Protein AF-A0AAD9QE16-F1 (afdb_monomer)

Foldseek 3Di:
DDDDDDDDDPPDPPVPPPPPPPPCVVVLVVLVVVLVVLVVQLVVDDPPDPSNVVSVVVNVVSVVVVVVVVVVLVVVLVVQLVVLVVLPPDSVQSVQDDSDPPDDRDPSSVVVVVVSVVVVVVVVVVVLLVLLLVLLVDPVLLVLLVVLLVLVVCLVVDPDPVSNVVSVVVNVVSLVVQQVSCVVSVNFPPPSNLLSVLVVCVVSVSDDPVQSVVRDGRRHHRDHPVVVVVVVVPPDPDDDDDDDDDDDDDDDDDDDDDDDDDDDDDDDDDDDDDDDDDDDDDDDDDDDDDDDDDDDDDPVVVVVVPDD

Nearest PDB structures (foldseek):
  2gww-assembly1_A  TM=2.734E-01  e=7.231E-01  Homo sapiens

Secondary structure (DSSP, 8-state):
-----------SSTTS-------HHHHHHHHHHHHHHHHHHHHTS-TTSHHHHHHHHHHHHHHHHHHHHHHHHHHHHHHHHHHHHHTT--HHHHTT--SSSSSPPPHHHHHHHHHHHHHHHHHHHHHHHHHHHHHHH-HHHHHHHHHHHHHHHHHHH---HHHHHHHHHHHHHHHHHHHHHHHHTT-TT-HHHHHHHHHHHHHTTSS-TTGGGG--SSSSPPPPHHHHHHHGGGGSSS-------------------------------------------------------PPPP-GGGGGGSS--

Mean predicted aligned error: 18.32 Å

Sequence (308 aa):
MAEDCTGPPEDAEQTLAEDEERSEEDLNSDDDQRISNMRKALHQSTPGSLRHRQITSMLQTCLREREEQRARDELHYQRRRDRLVARGVPRAHADLLPKNASDPLPIVLKNDLDVLRQKTIEEEMERRKLKARQAFQGRWLRETEKELCECVEKSHQTRDPHFRANLEAYVDVLCNKLKLHHQSLGTYNTAEALEERRRVGVDLGILRQQDQHLVRCVHEPLPTRSELACEEVSTETAQSDDERMFLTPLPATEVVPASVPDDCAIPDELRRPHGTKKSRSKIRRSQTETPNKRSKNTILNYFHSQKS

pLDDT: mean 75.28, std 24.16, range [33.12, 97.62]

Structure (mmCIF, N/CA/C/O backbone):
data_AF-A0AAD9QE16-F1
#
_entry.id   AF-A0AAD9QE16-F1
#
loop_
_atom_site.group_PDB
_atom_site.id
_atom_site.type_symbol
_atom_site.label_atom_id
_atom_site.label_alt_id
_atom_site.label_comp_id
_atom_site.label_asym_id
_atom_site.label_entity_id
_atom_site.label_seq_id
_atom_site.pdbx_PDB_ins_code
_atom_site.Cartn_x
_atom_site.Cartn_y
_atom_site.Cartn_z
_atom_site.occupancy
_atom_site.B_iso_or_equiv
_atom_site.auth_seq_id
_atom_site.auth_comp_id
_atom_site.auth_asym_id
_atom_site.auth_atom_id
_atom_site.pdbx_PDB_model_num
ATOM 1 N N . MET A 1 1 ? 3.437 23.439 26.256 1.00 45.28 1 MET A N 1
ATOM 2 C CA . MET A 1 1 ? 4.329 24.118 25.294 1.00 45.28 1 MET A CA 1
ATOM 3 C C . MET A 1 1 ? 5.386 23.133 24.819 1.00 45.28 1 MET A C 1
ATOM 5 O O . MET A 1 1 ? 6.486 23.113 25.351 1.00 45.28 1 MET A O 1
ATOM 9 N N . ALA A 1 2 ? 5.007 22.273 23.881 1.00 40.88 2 ALA A N 1
ATOM 10 C CA . ALA A 1 2 ? 5.897 21.418 23.106 1.00 40.88 2 ALA A CA 1
ATOM 11 C C . ALA A 1 2 ? 5.101 21.075 21.844 1.00 40.88 2 ALA A C 1
ATOM 13 O O . ALA A 1 2 ? 4.099 20.368 21.933 1.00 40.88 2 ALA A O 1
ATOM 14 N N . GLU A 1 3 ? 5.460 21.688 20.723 1.00 47.66 3 GLU A N 1
ATOM 15 C CA . GLU A 1 3 ? 4.897 21.346 19.418 1.00 47.66 3 GLU A CA 1
ATOM 16 C C . GLU A 1 3 ? 5.720 20.179 18.874 1.00 47.66 3 GLU A C 1
ATOM 18 O O . GLU A 1 3 ? 6.946 20.277 18.821 1.00 47.66 3 GLU A O 1
ATOM 23 N N . ASP A 1 4 ? 5.067 19.074 18.514 1.00 35.81 4 ASP A N 1
ATOM 24 C CA . ASP A 1 4 ? 5.733 17.915 17.915 1.00 35.81 4 ASP A CA 1
ATOM 25 C C . ASP A 1 4 ? 5.023 17.548 16.607 1.00 35.81 4 ASP A C 1
ATOM 27 O O . ASP A 1 4 ? 3.988 16.873 16.574 1.00 35.81 4 ASP A O 1
ATOM 31 N N . CYS A 1 5 ? 5.534 18.114 15.514 1.00 46.06 5 CYS A N 1
ATOM 32 C CA . CYS A 1 5 ? 4.917 18.085 14.193 1.00 46.06 5 CYS A CA 1
ATOM 33 C C . CYS A 1 5 ? 5.110 16.725 13.508 1.00 46.06 5 CYS A C 1
ATOM 35 O O . CYS A 1 5 ? 5.938 16.580 12.609 1.00 46.06 5 CYS A O 1
ATOM 37 N N . THR A 1 6 ? 4.311 15.729 13.893 1.00 41.09 6 THR A N 1
ATOM 38 C CA . THR A 1 6 ? 4.259 14.445 13.178 1.00 41.09 6 THR A CA 1
ATOM 39 C C . THR A 1 6 ? 3.400 14.575 11.915 1.00 41.09 6 THR A C 1
ATOM 41 O O . THR A 1 6 ? 2.180 14.414 11.957 1.00 41.09 6 THR A O 1
ATOM 44 N N . GLY A 1 7 ? 4.041 14.885 10.784 1.00 39.97 7 GLY A N 1
ATOM 45 C CA . GLY A 1 7 ? 3.421 14.799 9.457 1.00 39.97 7 GLY A CA 1
ATOM 46 C C . GLY A 1 7 ? 3.071 13.353 9.055 1.00 39.97 7 GLY A C 1
ATOM 47 O O . GLY A 1 7 ? 3.504 12.404 9.716 1.00 39.97 7 GLY A O 1
ATOM 48 N N . PRO A 1 8 ? 2.278 13.155 7.985 1.00 42.94 8 PRO A N 1
ATOM 49 C CA . PRO A 1 8 ? 1.977 11.820 7.474 1.00 42.94 8 PRO A CA 1
ATOM 50 C C . PRO A 1 8 ? 3.248 11.125 6.937 1.00 42.94 8 PRO A C 1
ATOM 52 O O . PRO A 1 8 ? 4.144 11.801 6.435 1.00 42.94 8 PRO A O 1
ATOM 55 N N . PRO A 1 9 ? 3.340 9.784 7.010 1.00 41.16 9 PRO A N 1
ATOM 56 C CA . PRO A 1 9 ? 4.503 9.049 6.517 1.00 41.16 9 PRO A CA 1
ATOM 57 C C . PRO A 1 9 ? 4.504 8.963 4.982 1.00 41.16 9 PRO A C 1
ATOM 59 O O . PRO A 1 9 ? 3.761 8.171 4.400 1.00 41.16 9 PRO A O 1
ATOM 62 N N . GLU A 1 10 ? 5.374 9.730 4.322 1.00 43.16 10 GLU A N 1
ATOM 63 C CA . GLU A 1 10 ? 5.606 9.686 2.865 1.00 43.16 10 GLU A CA 1
ATOM 64 C C . GLU A 1 10 ? 6.474 8.480 2.423 1.00 43.16 10 GLU A C 1
ATOM 66 O O . GLU A 1 10 ? 7.354 8.597 1.579 1.00 43.16 10 GLU A O 1
ATOM 71 N N . ASP A 1 11 ? 6.200 7.289 2.966 1.00 39.84 11 ASP A N 1
ATOM 72 C CA . ASP A 1 11 ? 6.960 6.045 2.739 1.00 39.84 11 ASP A CA 1
ATOM 73 C C . ASP A 1 11 ? 6.098 4.962 2.048 1.00 39.84 11 ASP A C 1
ATOM 75 O O . ASP A 1 11 ? 5.928 3.846 2.547 1.00 39.84 11 ASP A O 1
ATOM 79 N N . ALA A 1 12 ? 5.502 5.295 0.893 1.00 41.41 12 ALA A N 1
ATOM 80 C CA . ALA A 1 12 ? 4.688 4.343 0.114 1.00 41.41 12 ALA A CA 1
ATOM 81 C C . ALA A 1 12 ? 4.759 4.470 -1.425 1.00 41.41 12 ALA A C 1
ATOM 83 O O . ALA A 1 12 ? 4.523 3.474 -2.108 1.00 41.41 12 ALA A O 1
ATOM 84 N N . GLU A 1 13 ? 5.107 5.633 -1.997 1.00 40.84 13 GLU A N 1
ATOM 85 C CA . GLU A 1 13 ? 5.141 5.835 -3.464 1.00 40.84 13 GLU A CA 1
ATOM 86 C C . GLU A 1 13 ? 6.553 5.940 -4.086 1.00 40.84 13 GLU A C 1
ATOM 88 O O . GLU A 1 13 ? 6.692 6.311 -5.248 1.00 40.84 13 GLU A O 1
ATOM 93 N N . GLN A 1 14 ? 7.606 5.481 -3.397 1.00 37.31 14 GLN A N 1
ATOM 94 C CA . GLN A 1 14 ? 8.937 5.268 -4.001 1.00 37.31 14 GLN A CA 1
ATOM 95 C C . GLN A 1 14 ? 9.143 3.818 -4.485 1.00 37.31 14 GLN A C 1
ATOM 97 O O . GLN A 1 14 ? 10.076 3.116 -4.102 1.00 37.31 14 GLN A O 1
ATOM 102 N N . THR A 1 15 ? 8.240 3.359 -5.360 1.00 35.00 15 THR A N 1
ATOM 103 C CA . THR A 1 15 ? 8.487 2.204 -6.259 1.00 35.00 15 THR A CA 1
ATOM 104 C C . THR A 1 15 ? 8.259 2.527 -7.740 1.00 35.00 15 THR A C 1
ATOM 106 O O . THR A 1 15 ? 8.266 1.638 -8.597 1.00 35.00 15 THR A O 1
ATOM 109 N N . LEU A 1 16 ? 8.209 3.820 -8.078 1.00 39.75 16 LEU A N 1
ATOM 110 C CA . LEU A 1 16 ? 9.051 4.261 -9.181 1.00 39.75 16 LEU A CA 1
ATOM 111 C C . LEU A 1 16 ? 10.497 4.111 -8.707 1.00 39.75 16 LEU A C 1
ATOM 113 O O . LEU A 1 16 ? 10.999 4.924 -7.938 1.00 39.75 16 LEU A O 1
ATOM 117 N N . ALA A 1 17 ? 11.147 3.035 -9.149 1.00 36.88 17 ALA A N 1
ATOM 118 C CA . ALA A 1 17 ? 12.579 3.114 -9.336 1.00 36.88 17 ALA A CA 1
ATOM 119 C C . ALA A 1 17 ? 12.787 4.141 -10.450 1.00 36.88 17 ALA A C 1
ATOM 121 O O . ALA A 1 17 ? 12.530 3.856 -11.623 1.00 36.88 17 ALA A O 1
ATOM 122 N N . GLU A 1 18 ? 13.203 5.338 -10.056 1.00 42.47 18 GLU A N 1
ATOM 123 C CA . GLU A 1 18 ? 14.056 6.163 -10.893 1.00 42.47 18 GLU A CA 1
ATOM 124 C C . GLU A 1 18 ? 15.346 5.350 -11.094 1.00 42.47 18 GLU A C 1
ATOM 126 O O . GLU A 1 18 ? 16.311 5.473 -10.343 1.00 42.47 18 GLU A O 1
ATOM 131 N N . ASP A 1 19 ? 15.319 4.430 -12.073 1.00 37.22 19 ASP A N 1
ATOM 132 C CA . ASP A 1 19 ? 16.543 3.999 -12.749 1.00 37.22 19 ASP A CA 1
ATOM 133 C C . ASP A 1 19 ? 17.279 5.298 -13.116 1.00 37.22 19 ASP A C 1
ATOM 135 O O . ASP A 1 19 ? 16.646 6.229 -13.622 1.00 37.22 19 ASP A O 1
ATOM 139 N N . GLU A 1 20 ? 18.581 5.392 -12.831 1.00 42.09 20 GLU A N 1
ATOM 140 C CA . GLU A 1 20 ? 19.377 6.592 -13.109 1.00 42.09 20 GLU A CA 1
ATOM 141 C C . GLU A 1 20 ? 19.534 6.785 -14.634 1.00 42.09 20 GLU A C 1
ATOM 143 O O . GLU A 1 20 ? 20.609 6.560 -15.192 1.00 42.09 20 GLU A O 1
ATOM 148 N N . GLU A 1 21 ? 18.466 7.218 -15.322 1.00 51.31 21 GLU A N 1
ATOM 149 C CA . GLU A 1 21 ? 18.454 7.670 -16.720 1.00 51.31 21 GLU A CA 1
ATOM 150 C C . GLU A 1 21 ? 19.179 9.025 -16.817 1.00 51.31 21 GLU A C 1
ATOM 152 O O . GLU A 1 21 ? 18.639 10.075 -17.169 1.00 51.31 21 GLU A O 1
ATOM 157 N N . ARG A 1 22 ? 20.478 8.975 -16.506 1.00 41.22 22 ARG A N 1
ATOM 158 C CA . ARG A 1 22 ? 21.501 9.890 -16.997 1.00 41.22 22 ARG A CA 1
ATOM 159 C C . ARG A 1 22 ? 21.240 10.101 -18.485 1.00 41.22 22 ARG A C 1
ATOM 161 O O . ARG A 1 22 ? 21.230 9.126 -19.225 1.00 41.22 22 ARG A O 1
ATOM 168 N N . SER A 1 23 ? 21.050 11.349 -18.913 1.00 44.66 23 SER A N 1
ATOM 169 C CA . SER A 1 23 ? 20.657 11.658 -20.294 1.00 44.66 23 SER A CA 1
ATOM 170 C C . SER A 1 23 ? 21.655 11.102 -21.320 1.00 44.66 23 SER A C 1
ATOM 172 O O . SER A 1 23 ? 22.686 11.711 -21.610 1.00 44.66 23 SER A O 1
ATOM 174 N N . GLU A 1 24 ? 21.348 9.927 -21.876 1.00 51.12 24 GLU A N 1
ATOM 175 C CA . GLU A 1 24 ? 22.112 9.322 -22.972 1.00 51.12 24 GLU A CA 1
ATOM 176 C C . GLU A 1 24 ? 21.767 9.993 -24.315 1.00 51.12 24 GLU A C 1
ATOM 178 O O . GLU A 1 24 ? 22.526 9.892 -25.276 1.00 51.12 24 GLU A O 1
ATOM 183 N N . GLU A 1 25 ? 20.663 10.748 -24.376 1.00 50.19 25 GLU A N 1
ATOM 184 C CA . GLU A 1 25 ? 20.258 11.561 -25.531 1.00 50.19 25 GLU A CA 1
ATOM 185 C C . GLU A 1 25 ? 21.338 12.611 -25.887 1.00 50.19 25 GLU A C 1
ATOM 187 O O . GLU A 1 25 ? 21.667 12.783 -27.063 1.00 50.19 25 GLU A O 1
ATOM 192 N N . ASP A 1 26 ? 21.973 13.225 -24.880 1.00 51.16 26 ASP A N 1
ATOM 193 C CA . ASP A 1 26 ? 23.045 14.223 -25.053 1.00 51.16 26 ASP A CA 1
ATOM 194 C C . ASP A 1 26 ? 24.385 13.585 -25.500 1.00 51.16 26 ASP A C 1
ATOM 196 O O . ASP A 1 26 ? 25.174 14.190 -26.226 1.00 51.16 26 ASP A O 1
ATOM 200 N N . LEU A 1 27 ? 24.622 12.315 -25.137 1.00 51.31 27 LEU A N 1
ATOM 201 C CA . LEU A 1 27 ? 25.813 11.546 -25.535 1.00 51.31 27 LEU A CA 1
ATOM 202 C C . LEU A 1 27 ? 25.699 10.996 -26.967 1.00 51.31 27 LEU A C 1
ATOM 204 O O . LEU A 1 27 ? 26.655 11.060 -27.742 1.00 51.31 27 LEU A O 1
ATOM 208 N N . ASN A 1 28 ? 24.516 10.499 -27.342 1.00 59.25 28 ASN A N 1
ATOM 209 C CA . ASN A 1 28 ? 24.249 9.948 -28.673 1.00 59.25 28 ASN A CA 1
ATOM 210 C C . ASN A 1 28 ? 24.446 10.989 -29.795 1.00 59.25 28 ASN A C 1
ATOM 212 O O . ASN A 1 28 ? 24.878 10.644 -30.896 1.00 59.25 28 ASN A O 1
ATOM 216 N N . SER A 1 29 ? 24.176 12.268 -29.514 1.00 61.97 29 SER A N 1
ATOM 217 C CA . SER A 1 29 ? 24.384 13.380 -30.453 1.00 61.97 29 SER A CA 1
ATOM 218 C C . SER A 1 29 ? 25.867 13.593 -30.811 1.00 61.97 29 SER A C 1
ATOM 220 O O . SER A 1 29 ? 26.209 13.781 -31.986 1.00 61.97 29 SER A O 1
ATOM 222 N N . ASP A 1 30 ? 26.769 13.507 -29.823 1.00 76.06 30 ASP A N 1
ATOM 223 C CA . ASP A 1 30 ? 28.210 13.674 -30.051 1.00 76.06 30 ASP A CA 1
ATOM 224 C C . ASP A 1 30 ? 28.806 12.485 -30.814 1.00 76.06 30 ASP A C 1
ATOM 226 O O . ASP A 1 30 ? 29.562 12.684 -31.766 1.00 76.06 30 ASP A O 1
ATOM 230 N N . ASP A 1 31 ? 28.408 11.248 -30.496 1.00 80.44 31 ASP A N 1
ATOM 231 C CA . ASP A 1 31 ? 28.908 10.066 -31.209 1.00 80.44 31 ASP A CA 1
ATOM 232 C C . ASP A 1 31 ? 28.473 10.035 -32.691 1.00 80.44 31 ASP A C 1
ATOM 234 O O . ASP A 1 31 ? 29.251 9.661 -33.580 1.00 80.44 31 ASP A O 1
ATOM 238 N N . ASP A 1 32 ? 27.273 10.530 -33.005 1.00 85.44 32 ASP A N 1
ATOM 239 C CA . ASP A 1 32 ? 26.818 10.755 -34.381 1.00 85.44 32 ASP A CA 1
ATOM 240 C C . ASP A 1 32 ? 27.698 11.761 -35.134 1.00 85.44 32 ASP A C 1
ATOM 242 O O . ASP A 1 32 ? 28.128 11.511 -36.272 1.00 85.44 32 ASP A O 1
ATOM 246 N N . GLN A 1 33 ? 28.018 12.884 -34.491 1.00 88.12 33 GLN A N 1
ATOM 247 C CA . GLN A 1 33 ? 28.882 13.916 -35.053 1.00 88.12 33 GLN A CA 1
ATOM 248 C C . GLN A 1 33 ? 30.343 13.439 -35.166 1.00 88.12 33 GLN A C 1
ATOM 250 O O . GLN A 1 33 ? 31.013 13.712 -36.169 1.00 88.12 33 GLN A O 1
ATOM 255 N N . ARG A 1 34 ? 30.834 12.648 -34.208 1.00 89.62 34 ARG A N 1
ATOM 256 C CA . ARG A 1 34 ? 32.145 11.979 -34.213 1.00 89.62 34 ARG A CA 1
ATOM 257 C C . ARG A 1 34 ? 32.255 10.997 -35.380 1.00 89.62 34 ARG A C 1
ATOM 259 O O . ARG A 1 34 ? 33.224 11.062 -36.142 1.00 89.62 34 ARG A O 1
ATOM 266 N N . ILE A 1 35 ? 31.239 10.161 -35.612 1.00 92.56 35 ILE A N 1
ATOM 267 C CA . ILE A 1 35 ? 31.147 9.261 -36.776 1.00 92.56 35 ILE A CA 1
ATOM 268 C C . ILE A 1 35 ? 31.096 10.058 -38.091 1.00 92.56 35 ILE A C 1
ATOM 270 O O . ILE A 1 35 ? 31.804 9.719 -39.046 1.00 92.56 35 ILE A O 1
ATOM 274 N N . SER A 1 36 ? 30.324 11.147 -38.145 1.00 93.06 36 SER A N 1
ATOM 275 C CA . SER A 1 36 ? 30.276 12.074 -39.288 1.00 93.06 36 SER A CA 1
ATOM 276 C C . SER A 1 36 ? 31.656 12.674 -39.596 1.00 93.06 36 SER A C 1
ATOM 278 O O . SER A 1 36 ? 32.102 12.686 -40.747 1.00 93.06 36 SER A O 1
ATOM 280 N N . ASN A 1 37 ? 32.390 13.102 -38.569 1.00 92.94 37 ASN A N 1
ATOM 281 C CA . ASN A 1 37 ? 33.718 13.695 -38.703 1.00 92.94 37 ASN A CA 1
ATOM 282 C C . ASN A 1 37 ? 34.794 12.667 -39.089 1.00 92.94 37 ASN A C 1
ATOM 284 O O . ASN A 1 37 ? 35.614 12.958 -39.962 1.00 92.94 37 ASN A O 1
ATOM 288 N N . MET A 1 38 ? 34.749 11.441 -38.558 1.00 91.06 38 MET A N 1
ATOM 289 C CA . MET A 1 38 ? 35.621 10.347 -39.011 1.00 91.06 38 MET A CA 1
ATOM 290 C C . MET A 1 38 ? 35.371 9.985 -40.481 1.00 91.06 38 MET A C 1
ATOM 292 O O . MET A 1 38 ? 36.327 9.819 -41.239 1.00 91.06 38 MET A O 1
ATOM 296 N N . ARG A 1 39 ? 34.106 9.949 -40.930 1.00 94.31 39 ARG A N 1
ATOM 297 C CA . ARG A 1 39 ? 33.763 9.752 -42.352 1.00 94.31 39 ARG A CA 1
ATOM 298 C C . ARG A 1 39 ? 34.359 10.854 -43.238 1.00 94.31 39 ARG A C 1
ATOM 300 O O . ARG A 1 39 ? 34.962 10.529 -44.260 1.00 94.31 39 ARG A O 1
ATOM 307 N N . LYS A 1 40 ? 34.263 12.133 -42.848 1.00 94.19 40 LYS A N 1
ATOM 308 C CA . LYS A 1 40 ? 34.894 13.260 -43.575 1.00 94.19 40 LYS A CA 1
ATOM 309 C C . LYS A 1 40 ? 36.423 13.113 -43.623 1.00 94.19 40 LYS A C 1
ATOM 311 O O . LYS A 1 40 ? 37.019 13.192 -44.696 1.00 94.19 40 LYS A O 1
ATOM 316 N N . ALA A 1 41 ? 37.051 12.819 -42.483 1.00 91.31 41 ALA A N 1
ATOM 317 C CA . ALA A 1 41 ? 38.501 12.655 -42.367 1.00 91.31 41 ALA A CA 1
ATOM 318 C C . ALA A 1 41 ? 39.053 11.457 -43.167 1.00 91.31 41 ALA A C 1
ATOM 320 O O . ALA A 1 41 ? 40.215 11.500 -43.587 1.00 91.31 41 ALA A O 1
ATOM 321 N N . LEU A 1 42 ? 38.230 10.422 -43.396 1.00 92.69 42 LEU A N 1
ATOM 322 C CA . LEU A 1 42 ? 38.533 9.283 -44.267 1.00 92.69 42 LEU A CA 1
ATOM 323 C C . LEU A 1 42 ? 38.532 9.684 -45.750 1.00 92.69 42 LEU A C 1
ATOM 325 O O . LEU A 1 42 ? 39.492 9.373 -46.451 1.00 92.69 42 LEU A O 1
ATOM 329 N N . HIS A 1 43 ? 37.515 10.418 -46.217 1.00 91.25 43 HIS A N 1
ATOM 330 C CA . HIS A 1 43 ? 37.445 10.910 -47.606 1.00 91.25 43 HIS A CA 1
ATOM 331 C C . HIS A 1 43 ? 38.596 11.872 -47.945 1.00 91.25 43 HIS A C 1
ATOM 333 O O . HIS A 1 43 ? 39.073 11.900 -49.074 1.00 91.25 43 HIS A O 1
ATOM 339 N N . GLN A 1 44 ? 39.090 12.616 -46.953 1.00 91.38 44 GLN A N 1
ATOM 340 C CA . GLN A 1 44 ? 40.264 13.491 -47.061 1.00 91.38 44 GLN A CA 1
ATOM 341 C C . GLN A 1 44 ? 41.613 12.743 -46.961 1.00 91.38 44 GLN A C 1
ATOM 343 O O . GLN A 1 44 ? 42.662 13.382 -46.896 1.00 91.38 44 GLN A O 1
ATOM 348 N N . SER A 1 45 ? 41.623 11.406 -46.887 1.00 91.25 45 SER A N 1
ATOM 349 C CA . SER A 1 45 ? 42.844 10.607 -46.712 1.00 91.25 45 SER A CA 1
ATOM 350 C C . SER A 1 45 ? 43.162 9.753 -47.935 1.00 91.25 45 SER A C 1
ATOM 352 O O . SER A 1 45 ? 42.293 9.053 -48.452 1.00 91.25 45 SER A O 1
ATOM 354 N N . THR A 1 46 ? 44.428 9.753 -48.359 1.00 91.94 46 THR A N 1
ATOM 355 C CA . THR A 1 46 ? 44.902 8.917 -49.468 1.00 91.94 46 THR A CA 1
ATOM 356 C C . THR A 1 46 ? 44.611 7.437 -49.180 1.00 91.94 46 THR A C 1
ATOM 358 O O . THR A 1 46 ? 45.084 6.933 -48.150 1.00 91.94 46 THR A O 1
ATOM 361 N N . PRO A 1 47 ? 43.872 6.724 -50.053 1.00 90.62 47 PRO A N 1
ATOM 362 C CA . PRO A 1 47 ? 43.562 5.311 -49.866 1.00 90.62 47 PRO A CA 1
ATOM 363 C C . PRO A 1 47 ? 44.808 4.456 -49.620 1.00 90.62 47 PRO A C 1
ATOM 365 O O . PRO A 1 47 ? 45.890 4.726 -50.138 1.00 90.62 47 PRO A O 1
ATOM 368 N N . GLY A 1 48 ? 44.670 3.431 -48.778 1.00 86.31 48 GLY A N 1
ATOM 369 C CA . GLY A 1 48 ? 45.760 2.512 -48.428 1.00 86.31 48 GLY A CA 1
ATOM 370 C C . GLY A 1 48 ? 46.829 3.058 -47.467 1.00 86.31 48 GLY A C 1
ATOM 371 O O . GLY A 1 48 ? 47.551 2.243 -46.883 1.00 86.31 48 GLY A O 1
ATOM 372 N N . SER A 1 49 ? 46.905 4.380 -47.246 1.00 93.62 49 SER A N 1
ATOM 373 C CA . SER A 1 49 ? 47.837 5.015 -46.295 1.00 93.62 49 SER A CA 1
ATOM 374 C C . SER A 1 49 ? 47.599 4.588 -44.838 1.00 93.62 49 SER A C 1
ATOM 376 O O . SER A 1 49 ? 46.502 4.162 -44.472 1.00 93.62 49 SER A O 1
ATOM 378 N N . LEU A 1 50 ? 48.611 4.739 -43.972 1.00 92.62 50 LEU A N 1
ATOM 379 C CA . LEU A 1 50 ? 48.492 4.395 -42.548 1.00 92.62 50 LEU A CA 1
ATOM 380 C C . LEU A 1 50 ? 47.348 5.167 -41.863 1.00 92.62 50 LEU A C 1
ATOM 382 O O . LEU A 1 50 ? 46.514 4.550 -41.204 1.00 92.62 50 LEU A O 1
ATOM 386 N N . ARG A 1 51 ? 47.245 6.483 -42.110 1.00 91.50 51 ARG A N 1
ATOM 387 C CA . ARG A 1 51 ? 46.154 7.337 -41.603 1.00 91.50 51 ARG A CA 1
ATOM 388 C C . ARG A 1 51 ? 44.781 6.844 -42.069 1.00 91.50 51 ARG A C 1
ATOM 390 O O . ARG A 1 51 ? 43.855 6.783 -41.268 1.00 91.50 51 ARG A O 1
ATOM 397 N N . HIS A 1 52 ? 44.650 6.453 -43.338 1.00 94.62 52 HIS A N 1
ATOM 398 C CA . HIS A 1 52 ? 43.404 5.903 -43.880 1.00 94.62 52 HIS A CA 1
ATOM 399 C C . HIS A 1 52 ? 43.008 4.593 -43.178 1.00 94.62 52 HIS A C 1
ATOM 401 O O . HIS A 1 52 ? 41.860 4.438 -42.762 1.00 94.62 52 HIS A O 1
ATOM 407 N N . ARG A 1 53 ? 43.961 3.671 -42.966 1.00 93.56 53 ARG A N 1
ATOM 408 C CA . ARG A 1 53 ? 43.722 2.407 -42.239 1.00 93.56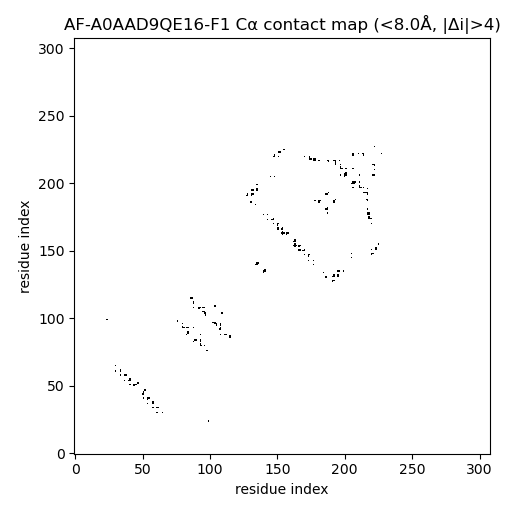 53 ARG A CA 1
ATOM 409 C C . ARG A 1 53 ? 43.332 2.644 -40.776 1.00 93.56 53 ARG A C 1
ATOM 411 O O . ARG A 1 53 ? 42.393 2.018 -40.296 1.00 93.56 53 ARG A O 1
ATOM 418 N N . GLN A 1 54 ? 44.002 3.572 -40.090 1.00 93.69 54 GLN A N 1
ATOM 419 C CA . GLN A 1 54 ? 43.691 3.945 -38.704 1.00 93.69 54 GLN A CA 1
ATOM 420 C C . GLN A 1 54 ? 42.274 4.522 -38.575 1.00 93.69 54 GLN A C 1
ATOM 422 O O . GLN A 1 54 ? 41.492 4.029 -37.765 1.00 93.69 54 GLN A O 1
ATOM 427 N N . ILE A 1 55 ? 41.905 5.493 -39.421 1.00 94.31 55 ILE A N 1
ATOM 428 C CA . ILE A 1 55 ? 40.552 6.076 -39.424 1.00 94.31 55 ILE A CA 1
ATOM 429 C C . ILE A 1 55 ? 39.501 5.016 -39.783 1.00 94.31 55 ILE A C 1
ATOM 431 O O . ILE A 1 55 ? 38.442 4.989 -39.164 1.00 94.31 55 ILE A O 1
ATOM 435 N N . THR A 1 56 ? 39.797 4.105 -40.719 1.00 94.44 56 THR A N 1
ATOM 436 C CA . THR A 1 56 ? 38.906 2.976 -41.049 1.00 94.44 56 THR A CA 1
ATOM 437 C C . THR A 1 56 ? 38.656 2.094 -39.827 1.00 94.44 56 THR A C 1
ATOM 439 O O . THR A 1 56 ? 37.504 1.799 -39.522 1.00 94.44 56 THR A O 1
ATOM 442 N N . SER A 1 57 ? 39.709 1.715 -39.096 1.00 94.31 57 SER A N 1
ATOM 443 C CA . SER A 1 57 ? 39.588 0.869 -37.904 1.00 94.31 57 SER A CA 1
ATOM 444 C C . SER A 1 57 ? 38.811 1.558 -36.780 1.00 94.31 57 SER A C 1
ATOM 446 O O . SER A 1 57 ? 37.955 0.926 -36.171 1.00 94.31 57 SER A O 1
ATOM 448 N N . MET A 1 58 ? 39.066 2.846 -36.520 1.00 93.75 58 MET A N 1
ATOM 449 C CA . MET A 1 58 ? 38.321 3.613 -35.512 1.00 93.75 58 MET A CA 1
ATOM 450 C C . MET A 1 58 ? 36.842 3.749 -35.891 1.00 93.75 58 MET A C 1
ATOM 452 O O . MET A 1 58 ? 35.967 3.499 -35.068 1.00 93.75 58 MET A O 1
ATOM 456 N N . LEU A 1 59 ? 36.555 4.069 -37.157 1.00 93.75 59 LEU A N 1
ATOM 457 C CA . LEU A 1 59 ? 35.191 4.176 -37.669 1.00 93.75 59 LEU A CA 1
ATOM 458 C C . LEU A 1 59 ? 34.444 2.832 -37.598 1.00 93.75 59 LEU A C 1
ATOM 460 O O . LEU A 1 59 ? 33.266 2.819 -37.260 1.00 93.75 59 LEU A O 1
ATOM 464 N N . GLN A 1 60 ? 35.111 1.705 -37.872 1.00 94.31 60 GLN A N 1
ATOM 465 C CA . GLN A 1 60 ? 34.529 0.365 -37.717 1.00 94.31 60 GLN A CA 1
ATOM 466 C C . GLN A 1 60 ? 34.208 0.018 -36.257 1.00 94.31 60 GLN A C 1
ATOM 468 O O . GLN A 1 60 ? 33.187 -0.620 -36.004 1.00 94.31 60 GLN A O 1
ATOM 473 N N . THR A 1 61 ? 35.043 0.438 -35.304 1.00 93.56 61 THR A N 1
ATOM 474 C CA . THR A 1 61 ? 34.755 0.277 -33.873 1.00 93.56 61 THR A CA 1
ATOM 475 C C . THR A 1 61 ? 33.539 1.113 -33.471 1.00 93.56 61 THR A C 1
ATOM 477 O O . THR A 1 61 ? 32.554 0.543 -33.012 1.00 93.56 61 THR A O 1
ATOM 480 N N . CYS A 1 62 ? 33.518 2.416 -33.763 1.00 91.75 62 CYS A N 1
ATOM 481 C CA . CYS A 1 62 ? 32.417 3.286 -33.329 1.00 91.75 62 CYS A CA 1
ATOM 482 C C . CYS A 1 62 ? 31.082 3.013 -34.038 1.00 91.75 62 CYS A C 1
ATOM 484 O O . CYS A 1 62 ? 30.020 3.207 -33.453 1.00 91.75 62 CYS A O 1
ATOM 486 N N . LEU A 1 63 ? 31.097 2.500 -35.275 1.00 92.38 63 LEU A N 1
ATOM 487 C CA . LEU A 1 63 ? 29.872 2.016 -35.923 1.00 92.38 63 LEU A CA 1
ATOM 488 C C . LEU A 1 63 ? 29.289 0.779 -35.221 1.00 92.38 63 LEU A C 1
ATOM 490 O O . LEU A 1 63 ? 28.067 0.668 -35.144 1.00 92.38 63 LEU A O 1
ATOM 494 N N . ARG A 1 64 ? 30.143 -0.105 -34.685 1.00 93.88 64 ARG A N 1
ATOM 495 C CA . ARG A 1 64 ? 29.731 -1.271 -33.889 1.00 93.88 64 ARG A CA 1
ATOM 496 C C . ARG A 1 64 ? 29.223 -0.853 -32.514 1.00 93.88 64 ARG A C 1
ATOM 498 O O . ARG A 1 64 ? 28.138 -1.267 -32.138 1.00 93.88 64 ARG A O 1
ATOM 505 N N . GLU A 1 65 ? 29.954 0.011 -31.809 1.00 91.38 65 GLU A N 1
ATOM 506 C CA . GLU A 1 65 ? 29.553 0.562 -30.503 1.00 91.38 65 GLU A CA 1
ATOM 507 C C . GLU A 1 65 ? 28.151 1.197 -30.593 1.00 91.38 65 GLU A C 1
ATOM 509 O O . GLU A 1 65 ? 27.260 0.858 -29.815 1.00 91.38 65 GLU A O 1
ATOM 514 N N . ARG A 1 66 ? 27.905 2.003 -31.636 1.00 91.31 66 ARG A N 1
ATOM 515 C CA . ARG A 1 66 ? 26.592 2.597 -31.932 1.00 91.31 66 ARG A CA 1
ATOM 516 C C . ARG A 1 66 ? 25.521 1.584 -32.371 1.00 91.31 66 ARG A C 1
ATOM 518 O O . ARG A 1 66 ? 24.328 1.857 -32.253 1.00 91.31 66 ARG A O 1
ATOM 525 N N . GLU A 1 67 ? 25.884 0.450 -32.962 1.00 92.00 67 GLU A N 1
ATOM 526 C CA . GLU A 1 67 ? 24.934 -0.626 -33.295 1.00 92.00 67 GLU A CA 1
ATOM 527 C C . GLU A 1 67 ? 24.539 -1.436 -32.061 1.00 92.00 67 GLU A C 1
ATOM 529 O O . GLU A 1 67 ? 23.350 -1.660 -31.838 1.00 92.00 67 GLU A O 1
ATOM 534 N N . GLU A 1 68 ? 25.506 -1.770 -31.208 1.00 92.69 68 GLU A N 1
ATOM 535 C CA . GLU A 1 68 ? 25.251 -2.380 -29.908 1.00 92.69 68 GLU A CA 1
ATOM 536 C C . GL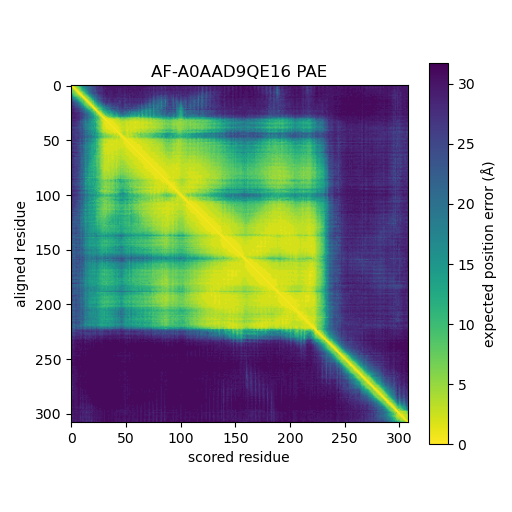U A 1 68 ? 24.401 -1.476 -29.011 1.00 92.69 68 GLU A C 1
ATOM 538 O O . GLU A 1 68 ? 23.479 -1.977 -28.371 1.00 92.69 68 GLU A O 1
ATOM 543 N N . GLN A 1 69 ? 24.658 -0.161 -28.983 1.00 89.12 69 GLN A N 1
ATOM 544 C CA . GLN A 1 69 ? 23.852 0.766 -28.189 1.00 89.12 69 GLN A CA 1
ATOM 545 C C . GLN A 1 69 ? 22.400 0.796 -28.672 1.00 89.12 69 GLN A C 1
ATOM 547 O O . GLN A 1 69 ? 21.511 0.470 -27.896 1.00 89.12 69 GLN A O 1
ATOM 552 N N . ARG A 1 70 ? 22.151 0.993 -29.974 1.00 89.50 70 ARG A N 1
ATOM 553 C CA . ARG A 1 70 ? 20.784 0.937 -30.535 1.00 89.50 70 ARG A CA 1
ATOM 554 C C . ARG A 1 70 ? 20.067 -0.390 -30.259 1.00 89.50 70 ARG A C 1
ATOM 556 O O . ARG A 1 70 ? 18.845 -0.404 -30.132 1.00 89.50 70 ARG A O 1
ATOM 563 N N . ALA A 1 71 ? 20.800 -1.501 -30.149 1.00 92.75 71 ALA A N 1
ATOM 564 C CA . ALA A 1 71 ? 20.239 -2.788 -29.740 1.00 92.75 71 ALA A CA 1
ATOM 565 C C . ALA A 1 71 ? 19.905 -2.854 -28.232 1.00 92.75 71 ALA A C 1
ATOM 567 O O . ALA A 1 71 ? 18.923 -3.503 -27.862 1.00 92.75 71 ALA A O 1
ATOM 568 N N . ARG A 1 72 ? 20.668 -2.173 -27.362 1.00 91.56 72 ARG A N 1
ATOM 569 C CA . ARG A 1 72 ? 20.330 -1.972 -25.938 1.00 91.56 72 ARG A CA 1
ATOM 570 C C . ARG A 1 72 ? 19.109 -1.064 -25.792 1.00 91.56 72 ARG A C 1
ATOM 572 O O . ARG A 1 72 ? 18.168 -1.461 -25.110 1.00 91.56 72 ARG A O 1
ATOM 579 N N . ASP A 1 73 ? 19.090 0.075 -26.482 1.00 89.88 73 ASP A N 1
ATOM 580 C CA . ASP A 1 73 ? 18.004 1.063 -26.454 1.00 89.88 73 ASP A CA 1
ATOM 581 C C . ASP A 1 73 ? 16.671 0.422 -26.874 1.00 89.88 73 ASP A C 1
ATOM 583 O O . ASP A 1 73 ? 15.670 0.501 -26.162 1.00 89.88 73 ASP A O 1
ATOM 587 N N . GLU A 1 74 ? 16.665 -0.303 -28.000 1.00 91.38 74 GLU A N 1
ATOM 588 C CA . GLU A 1 74 ? 15.487 -1.020 -28.495 1.00 91.38 74 GLU A CA 1
ATOM 589 C C . GLU A 1 74 ? 15.052 -2.137 -27.530 1.00 91.38 74 GLU A C 1
ATOM 591 O O . GLU A 1 74 ? 13.858 -2.307 -27.288 1.00 91.38 74 GLU A O 1
ATOM 596 N N . LEU A 1 75 ? 15.985 -2.860 -26.900 1.00 94.06 75 LEU A N 1
ATOM 597 C CA . LEU A 1 75 ? 15.654 -3.857 -25.875 1.00 94.06 75 LEU A CA 1
ATOM 598 C C . LEU A 1 75 ? 15.068 -3.213 -24.604 1.00 94.06 75 LEU A C 1
ATOM 600 O O . LEU A 1 75 ? 14.147 -3.769 -24.001 1.00 94.06 75 LEU A O 1
ATOM 604 N N . HIS A 1 76 ? 15.561 -2.043 -24.193 1.00 90.94 76 HIS A N 1
ATOM 605 C CA . HIS A 1 76 ? 15.020 -1.271 -23.069 1.00 90.94 76 HIS A CA 1
ATOM 606 C C . HIS A 1 76 ? 13.626 -0.719 -23.386 1.00 90.94 76 HIS A C 1
ATOM 608 O O . HIS A 1 76 ? 12.717 -0.846 -22.563 1.00 90.94 76 HIS A O 1
ATOM 614 N N . TYR A 1 77 ? 13.415 -0.215 -24.602 1.00 92.19 77 TYR A N 1
ATOM 615 C CA . TYR A 1 77 ? 12.108 0.194 -25.110 1.00 92.19 77 TYR A CA 1
ATOM 616 C C . TYR A 1 77 ? 11.098 -0.966 -25.116 1.00 92.19 77 TYR A C 1
ATOM 618 O O . TYR A 1 77 ? 9.996 -0.843 -24.574 1.00 92.19 77 TYR A O 1
ATOM 626 N N . GLN A 1 78 ? 11.490 -2.129 -25.646 1.00 93.88 78 GLN A N 1
ATOM 627 C CA . GLN A 1 78 ? 10.648 -3.327 -25.658 1.00 93.88 78 GLN A CA 1
ATOM 628 C C . GLN A 1 78 ? 10.296 -3.782 -24.236 1.00 93.88 78 GLN A C 1
ATOM 630 O O . GLN A 1 78 ? 9.119 -3.987 -23.944 1.00 93.88 78 GLN A O 1
ATOM 635 N N . ARG A 1 79 ? 11.269 -3.817 -23.312 1.00 94.44 79 ARG A N 1
ATOM 636 C CA . ARG A 1 79 ? 11.027 -4.089 -21.882 1.00 94.44 79 ARG A CA 1
ATOM 637 C C . ARG A 1 79 ? 10.075 -3.073 -21.243 1.00 94.44 79 ARG A C 1
ATOM 639 O O . ARG A 1 79 ? 9.178 -3.481 -20.509 1.00 94.44 79 ARG A O 1
ATOM 646 N N . ARG A 1 80 ? 10.231 -1.766 -21.506 1.00 93.25 80 ARG A N 1
ATOM 647 C CA . ARG A 1 80 ? 9.309 -0.716 -21.022 1.00 93.25 80 ARG A CA 1
ATOM 648 C C . ARG A 1 80 ? 7.878 -0.998 -21.493 1.00 93.25 80 ARG A C 1
ATOM 650 O O . ARG A 1 80 ? 6.978 -1.054 -20.657 1.00 93.25 80 ARG A O 1
ATOM 657 N N . ARG A 1 81 ? 7.681 -1.262 -22.788 1.00 94.31 81 ARG A N 1
ATOM 658 C CA . ARG A 1 81 ? 6.376 -1.614 -23.374 1.00 94.31 81 ARG A CA 1
ATOM 659 C C . ARG A 1 81 ? 5.785 -2.899 -22.786 1.00 94.31 81 ARG A C 1
ATOM 661 O O . ARG A 1 81 ? 4.612 -2.925 -22.423 1.00 94.31 81 ARG A O 1
ATOM 668 N N . ASP A 1 82 ? 6.573 -3.961 -22.667 1.00 94.81 82 ASP A N 1
ATOM 669 C CA . ASP A 1 82 ? 6.080 -5.254 -22.186 1.00 94.81 82 ASP A CA 1
ATOM 670 C C . ASP A 1 82 ? 5.711 -5.198 -20.687 1.00 94.81 82 ASP A C 1
ATOM 672 O O . ASP A 1 82 ? 4.730 -5.820 -20.276 1.00 94.81 82 ASP A O 1
ATOM 676 N N . ARG A 1 83 ? 6.394 -4.360 -19.884 1.00 94.12 83 ARG A N 1
ATOM 677 C CA . ARG A 1 83 ? 5.994 -4.041 -18.496 1.00 94.12 83 ARG A CA 1
ATOM 678 C C . ARG A 1 83 ? 4.630 -3.339 -18.410 1.00 94.12 83 ARG A C 1
ATOM 680 O O . ARG A 1 83 ? 3.890 -3.605 -17.466 1.00 94.12 83 ARG A O 1
ATOM 687 N N . LEU A 1 84 ? 4.271 -2.481 -19.372 1.00 93.75 84 LEU A N 1
ATOM 688 C CA . LEU A 1 84 ? 2.942 -1.845 -19.424 1.00 93.75 84 LEU A CA 1
ATOM 689 C C . LEU A 1 84 ? 1.844 -2.880 -19.698 1.00 93.75 84 LEU A C 1
ATOM 691 O O . LEU A 1 84 ? 0.836 -2.917 -18.996 1.00 93.75 84 LEU A O 1
ATOM 695 N N . VAL A 1 85 ? 2.072 -3.775 -20.663 1.00 95.69 85 VAL A N 1
ATOM 696 C CA . VAL A 1 85 ? 1.122 -4.850 -20.999 1.00 95.69 85 VAL A CA 1
ATOM 697 C C . VAL A 1 85 ? 0.958 -5.833 -19.840 1.00 95.69 85 VAL A C 1
ATOM 699 O O . VAL A 1 85 ? -0.163 -6.212 -19.515 1.00 95.69 85 VAL A O 1
ATOM 702 N N . ALA A 1 86 ? 2.045 -6.179 -19.143 1.00 94.69 86 ALA A N 1
ATOM 703 C CA . ALA A 1 86 ? 1.993 -7.005 -17.935 1.00 94.69 86 ALA A CA 1
ATOM 704 C C . ALA A 1 86 ? 1.235 -6.340 -16.764 1.00 94.69 86 ALA A C 1
ATOM 706 O O . ALA A 1 86 ? 0.703 -7.045 -15.909 1.00 94.69 86 ALA A O 1
ATOM 707 N N . ARG A 1 87 ? 1.149 -5.001 -16.732 1.00 91.56 87 ARG A N 1
ATOM 708 C CA . ARG A 1 87 ? 0.303 -4.233 -15.796 1.00 91.56 87 ARG A CA 1
ATOM 709 C C . ARG A 1 87 ? -1.160 -4.100 -16.251 1.00 91.56 87 ARG A C 1
ATOM 711 O O . ARG A 1 87 ? -1.967 -3.577 -15.493 1.00 91.56 87 ARG A O 1
ATOM 718 N N . GLY A 1 88 ? -1.512 -4.580 -17.447 1.00 91.94 88 GLY A N 1
ATOM 719 C CA . GLY A 1 88 ? -2.879 -4.568 -17.983 1.00 91.94 88 GLY A CA 1
ATOM 720 C C . GLY A 1 88 ? -3.169 -3.494 -19.038 1.00 91.94 88 GLY A C 1
ATOM 721 O O . GLY A 1 88 ? -4.308 -3.406 -19.490 1.00 91.94 88 GLY A O 1
ATOM 722 N N . VAL A 1 89 ? -2.178 -2.701 -19.466 1.00 94.94 89 VAL A N 1
ATOM 723 C CA . VAL A 1 89 ? -2.358 -1.728 -20.561 1.00 94.94 89 VAL A CA 1
ATOM 724 C C . VAL A 1 89 ? -2.594 -2.474 -21.890 1.00 94.94 89 VAL A C 1
ATOM 726 O O . VAL A 1 89 ? -1.817 -3.380 -22.216 1.00 94.94 89 VAL A O 1
ATOM 729 N N . PRO A 1 90 ? -3.610 -2.112 -22.700 1.00 94.19 90 PRO A N 1
ATOM 730 C CA . PRO A 1 90 ? -3.834 -2.707 -24.017 1.00 94.19 90 PRO A CA 1
ATOM 731 C C . PRO A 1 90 ? -2.596 -2.605 -24.915 1.00 94.19 90 PRO A C 1
ATOM 733 O O . PRO A 1 90 ? -1.971 -1.547 -25.002 1.00 94.19 90 PRO A O 1
ATOM 736 N N . ARG A 1 91 ? -2.256 -3.680 -25.645 1.00 93.50 91 ARG A N 1
ATOM 737 C CA . ARG A 1 91 ? -1.038 -3.714 -26.480 1.00 93.50 91 ARG A CA 1
ATOM 738 C C . ARG A 1 91 ? -0.957 -2.533 -27.449 1.00 93.50 91 ARG A C 1
ATOM 740 O O . ARG A 1 91 ? 0.066 -1.864 -27.483 1.00 93.50 91 ARG A O 1
ATOM 747 N N . ALA A 1 92 ? -2.062 -2.221 -28.126 1.00 92.69 92 ALA A N 1
ATOM 748 C CA . ALA A 1 92 ? -2.154 -1.103 -29.062 1.00 92.69 92 ALA A CA 1
ATOM 749 C C . ALA A 1 92 ? -1.882 0.276 -28.426 1.00 92.69 92 ALA A C 1
ATOM 751 O O . ALA A 1 92 ? -1.449 1.177 -29.132 1.00 92.69 92 ALA A O 1
ATOM 752 N N . HIS A 1 93 ? -2.113 0.452 -27.119 1.00 92.19 93 HIS A N 1
ATOM 753 C CA . HIS A 1 93 ? -1.798 1.692 -26.399 1.00 92.19 93 HIS A CA 1
ATOM 754 C C . HIS A 1 93 ? -0.362 1.675 -25.855 1.00 92.19 93 HIS A C 1
ATOM 756 O O . HIS A 1 93 ? 0.322 2.693 -25.882 1.00 92.19 93 HIS A O 1
ATOM 762 N N . ALA A 1 94 ? 0.138 0.507 -25.439 1.00 91.94 94 ALA A N 1
ATOM 763 C CA . ALA A 1 94 ? 1.541 0.323 -25.072 1.00 91.94 94 ALA A CA 1
ATOM 764 C C . ALA A 1 94 ? 2.494 0.486 -26.279 1.00 91.94 94 ALA A C 1
ATOM 766 O O . ALA A 1 94 ? 3.624 0.934 -26.108 1.00 91.94 94 ALA A O 1
ATOM 767 N N . ASP A 1 95 ? 2.040 0.181 -27.500 1.00 90.81 95 ASP A N 1
ATOM 768 C CA . ASP A 1 95 ? 2.752 0.461 -28.757 1.00 90.81 95 ASP A CA 1
ATOM 769 C C . ASP A 1 95 ? 2.810 1.969 -29.107 1.00 90.81 95 ASP A C 1
ATOM 771 O O . ASP A 1 95 ? 3.606 2.357 -29.959 1.00 90.81 95 ASP A O 1
ATOM 775 N N . LEU A 1 96 ? 2.035 2.834 -28.431 1.00 91.19 96 LEU A N 1
ATOM 776 C CA . LEU A 1 96 ? 2.148 4.301 -28.540 1.00 91.19 96 LEU A CA 1
ATOM 777 C C . LEU A 1 96 ? 3.223 4.896 -27.614 1.00 91.19 96 LEU A C 1
ATOM 779 O O . LEU A 1 96 ? 3.440 6.106 -27.636 1.00 91.19 96 LEU A O 1
ATOM 783 N N . LEU A 1 97 ? 3.876 4.084 -26.774 1.00 91.88 97 LEU A N 1
ATOM 784 C CA . LEU A 1 97 ? 4.935 4.546 -25.878 1.00 91.88 97 LEU A CA 1
ATOM 785 C C . LEU A 1 97 ? 6.054 5.239 -26.689 1.00 91.88 97 LEU A C 1
ATOM 787 O O . LEU A 1 97 ? 6.587 4.608 -27.609 1.00 91.88 97 LEU A O 1
ATOM 791 N N . PRO A 1 98 ? 6.459 6.482 -26.355 1.00 90.50 98 PRO A N 1
ATOM 792 C CA . PRO A 1 98 ? 7.594 7.134 -27.003 1.00 90.50 98 PRO A CA 1
ATOM 793 C C . PRO A 1 98 ? 8.908 6.390 -26.749 1.00 90.50 98 PRO A C 1
ATOM 795 O O . PRO A 1 98 ? 9.091 5.776 -25.694 1.00 90.50 98 PRO A O 1
ATOM 798 N N . LYS A 1 99 ? 9.833 6.431 -27.716 1.00 86.12 99 LYS A N 1
ATOM 799 C CA . LYS A 1 99 ? 11.151 5.790 -27.567 1.00 86.12 99 LYS A CA 1
ATOM 800 C C . LYS A 1 99 ? 12.061 6.596 -26.643 1.00 86.12 99 LYS A C 1
ATOM 802 O O . LYS A 1 99 ? 12.571 6.046 -25.667 1.00 86.12 99 LYS A O 1
ATOM 807 N N . ASN A 1 100 ? 12.181 7.889 -26.930 1.00 83.31 100 ASN A N 1
ATOM 808 C CA . ASN A 1 100 ? 12.909 8.863 -26.122 1.00 83.31 100 ASN A CA 1
ATOM 809 C C . ASN A 1 100 ? 12.239 9.018 -24.743 1.00 83.31 100 ASN A C 1
ATOM 811 O O . ASN A 1 100 ? 11.046 8.727 -24.598 1.00 83.31 100 ASN A O 1
ATOM 815 N N . ALA A 1 101 ? 12.990 9.462 -23.736 1.00 75.75 101 ALA A N 1
ATOM 816 C CA . ALA A 1 101 ? 12.435 9.771 -22.414 1.00 75.75 101 ALA A CA 1
ATOM 817 C C . ALA A 1 101 ? 11.849 11.194 -22.374 1.00 75.75 101 ALA A C 1
ATOM 819 O O . ALA A 1 101 ? 10.851 11.440 -21.699 1.00 75.75 101 ALA A O 1
ATOM 820 N N . SER A 1 102 ? 12.428 12.103 -23.166 1.00 79.12 102 SER A N 1
ATOM 821 C CA . SER A 1 102 ? 12.031 13.515 -23.274 1.00 79.12 102 SER A CA 1
ATOM 822 C C . SER A 1 102 ? 10.692 13.763 -23.994 1.00 79.12 102 SER A C 1
ATOM 824 O O . SER A 1 102 ? 10.156 14.871 -23.929 1.00 79.12 102 SER A O 1
ATOM 826 N N . ASP A 1 103 ? 10.139 12.765 -24.693 1.00 86.69 103 ASP A N 1
ATOM 827 C CA . ASP A 1 103 ? 8.882 12.895 -25.444 1.00 86.69 103 ASP A CA 1
ATOM 828 C C . ASP A 1 103 ? 7.645 12.762 -24.526 1.00 86.69 103 ASP A C 1
ATOM 830 O O . ASP A 1 103 ? 7.551 11.812 -23.743 1.00 86.69 103 ASP A O 1
ATOM 834 N N . PRO A 1 104 ? 6.634 13.648 -24.640 1.00 87.88 104 PRO A N 1
ATOM 835 C CA . PRO A 1 104 ? 5.459 13.609 -23.775 1.00 87.88 104 PRO A CA 1
ATOM 836 C C . PRO A 1 104 ? 4.601 12.354 -24.007 1.00 87.88 104 PRO A C 1
ATOM 838 O O . PRO A 1 104 ? 4.270 11.996 -25.139 1.00 87.88 104 PRO A O 1
ATOM 841 N N . LEU A 1 105 ? 4.173 11.715 -22.912 1.00 89.94 105 LEU A N 1
ATOM 842 C CA . LEU A 1 105 ? 3.309 10.532 -22.956 1.00 89.94 105 LEU A CA 1
ATOM 843 C C . LEU A 1 105 ? 1.960 10.832 -23.649 1.00 89.94 105 LEU A C 1
ATOM 845 O O . LEU A 1 105 ? 1.283 11.795 -23.273 1.00 89.94 105 LEU A O 1
ATOM 849 N N . PRO A 1 106 ? 1.506 9.988 -24.600 1.00 91.69 106 PRO A N 1
ATOM 850 C CA . PRO A 1 106 ? 0.197 10.138 -25.228 1.00 91.69 106 PRO A CA 1
ATOM 851 C C . PRO A 1 106 ? -0.951 10.100 -24.215 1.00 91.69 106 PRO A C 1
ATOM 853 O O . PRO A 1 106 ? -0.982 9.246 -23.329 1.00 91.69 106 PRO A O 1
ATOM 856 N N . ILE A 1 107 ? -1.948 10.969 -24.408 1.00 91.50 107 ILE A N 1
ATOM 857 C CA . ILE A 1 107 ? -3.104 11.127 -23.503 1.00 91.50 107 ILE A CA 1
ATOM 858 C C . ILE A 1 107 ? -3.821 9.790 -23.249 1.00 91.50 107 ILE A C 1
ATOM 860 O O . ILE A 1 107 ? -4.183 9.497 -22.116 1.00 91.50 107 ILE A O 1
ATOM 864 N N . VAL A 1 108 ? -3.973 8.950 -24.279 1.00 91.69 108 VAL A N 1
ATOM 865 C CA . VAL A 1 108 ? -4.602 7.620 -24.160 1.00 91.69 108 VAL A CA 1
ATOM 866 C C . VAL A 1 108 ? -3.836 6.724 -23.179 1.00 91.69 108 VAL A C 1
ATOM 868 O O . VAL A 1 108 ? -4.431 6.159 -22.267 1.00 91.69 108 VAL A O 1
ATOM 871 N N . LEU A 1 109 ? -2.507 6.654 -23.317 1.00 91.31 109 LEU A N 1
ATOM 872 C CA . LEU A 1 109 ? -1.650 5.848 -22.447 1.00 91.31 109 LEU A CA 1
ATOM 873 C C . LEU A 1 109 ? -1.594 6.412 -21.018 1.00 91.31 109 LEU A C 1
ATOM 875 O O . LEU A 1 109 ? -1.539 5.643 -20.060 1.00 91.31 109 LEU A O 1
ATOM 879 N N . LYS A 1 110 ? -1.650 7.741 -20.862 1.00 91.56 110 LYS A N 1
ATOM 880 C CA . LYS A 1 110 ? -1.774 8.371 -19.543 1.00 91.56 110 LYS A CA 1
ATOM 881 C C . LYS A 1 110 ? -3.086 7.971 -18.857 1.00 91.56 110 LYS A C 1
ATOM 883 O O . LYS A 1 110 ? -3.047 7.524 -17.717 1.00 91.56 110 LYS A O 1
ATOM 888 N N . ASN A 1 111 ? -4.217 8.070 -19.557 1.00 93.94 111 ASN A N 1
ATOM 889 C CA . ASN A 1 111 ? -5.527 7.724 -19.004 1.00 93.94 111 ASN A CA 1
ATOM 890 C C . ASN A 1 111 ? -5.588 6.253 -18.548 1.00 93.94 111 ASN A C 1
ATOM 892 O O . ASN A 1 111 ? -6.096 5.976 -17.464 1.00 93.94 111 ASN A O 1
ATOM 896 N N . ASP A 1 112 ? -5.030 5.319 -19.329 1.00 92.81 112 ASP A N 1
ATOM 897 C CA . ASP A 1 112 ? -4.932 3.904 -18.935 1.00 92.81 112 ASP A CA 1
ATOM 898 C C . ASP A 1 112 ? -4.113 3.720 -17.644 1.00 92.81 112 ASP A C 1
ATOM 900 O O . ASP A 1 112 ? -4.492 2.945 -16.764 1.00 92.81 112 ASP A O 1
ATOM 904 N N . LEU A 1 113 ? -2.991 4.437 -17.511 1.00 92.44 113 LEU A N 1
ATOM 905 C CA . LEU A 1 113 ? -2.139 4.390 -16.320 1.00 92.44 113 LEU A CA 1
ATOM 906 C C . LEU A 1 113 ? -2.822 4.999 -15.089 1.00 92.44 113 LEU A C 1
ATOM 908 O O . LEU A 1 113 ? -2.733 4.417 -14.007 1.00 92.44 113 LEU A O 1
ATOM 912 N N . ASP A 1 114 ? -3.539 6.112 -15.251 1.00 94.00 114 ASP A N 1
ATOM 913 C CA . ASP A 1 114 ? -4.317 6.741 -14.181 1.00 94.00 114 ASP A CA 1
ATOM 914 C C . ASP A 1 114 ? -5.455 5.808 -13.705 1.00 94.00 114 ASP A C 1
ATOM 916 O O . ASP A 1 114 ? -5.645 5.631 -12.499 1.00 94.00 114 ASP A O 1
ATOM 920 N N . VAL A 1 115 ? -6.140 5.109 -14.624 1.00 94.81 115 VAL A N 1
ATOM 921 C CA . VAL A 1 115 ? -7.151 4.080 -14.297 1.00 94.81 115 VAL A CA 1
ATOM 922 C C . VAL A 1 115 ? -6.534 2.879 -13.570 1.00 94.81 115 VAL A C 1
ATOM 924 O O . VAL A 1 115 ? -7.097 2.403 -12.582 1.00 94.81 115 VAL A O 1
ATOM 927 N N . LEU A 1 116 ? -5.367 2.389 -14.004 1.00 94.12 116 LEU A N 1
ATOM 928 C CA . LEU A 1 116 ? -4.672 1.284 -13.330 1.00 94.12 116 LEU A CA 1
ATOM 929 C C . LEU A 1 116 ? -4.167 1.679 -11.932 1.00 94.12 116 LEU A C 1
ATOM 931 O O . LEU A 1 116 ? -4.254 0.868 -11.004 1.00 94.12 116 LEU A O 1
ATOM 935 N N . ARG A 1 117 ? -3.696 2.921 -11.745 1.00 94.25 117 ARG A N 1
ATOM 936 C CA . ARG A 1 117 ? -3.335 3.461 -10.424 1.00 94.25 117 ARG A CA 1
ATOM 937 C C . ARG A 1 117 ? -4.563 3.533 -9.519 1.00 94.25 117 ARG A C 1
ATOM 939 O O . ARG A 1 117 ? -4.520 2.990 -8.418 1.00 94.25 117 ARG A O 1
ATOM 946 N N . GLN A 1 118 ? -5.664 4.111 -10.000 1.00 95.50 118 GLN A N 1
ATOM 947 C CA . GLN A 1 118 ? -6.920 4.207 -9.251 1.00 95.50 118 GLN A CA 1
ATOM 948 C C . GLN A 1 118 ? -7.440 2.823 -8.829 1.00 95.50 118 GLN A C 1
ATOM 950 O O . GLN A 1 118 ? -7.729 2.611 -7.654 1.00 95.50 118 GLN A O 1
ATOM 955 N N . LYS A 1 119 ? -7.453 1.845 -9.743 1.00 95.25 119 LYS A N 1
ATOM 956 C CA . LYS A 1 119 ? -7.834 0.455 -9.442 1.00 95.25 119 LYS A CA 1
ATOM 957 C C . LYS A 1 119 ? -6.929 -0.191 -8.386 1.00 95.25 119 LYS A C 1
ATOM 959 O O . LYS A 1 119 ? -7.417 -0.909 -7.520 1.00 95.25 119 LYS A O 1
ATOM 964 N N . THR A 1 120 ? -5.623 0.084 -8.423 1.00 93.94 120 THR A N 1
ATOM 965 C CA . THR A 1 120 ? -4.666 -0.417 -7.416 1.00 93.94 120 THR A CA 1
ATOM 966 C C . THR A 1 120 ? -4.935 0.193 -6.035 1.00 93.94 120 THR A C 1
ATOM 968 O O . THR A 1 120 ? -4.900 -0.515 -5.028 1.00 93.94 120 THR A O 1
ATOM 971 N N . ILE A 1 121 ? -5.259 1.491 -5.982 1.00 94.94 121 ILE A N 1
ATOM 972 C CA . ILE A 1 121 ? -5.661 2.186 -4.751 1.00 94.94 121 ILE A CA 1
ATOM 973 C C . ILE A 1 121 ? -6.970 1.593 -4.210 1.00 94.94 121 ILE A C 1
ATOM 975 O O . ILE A 1 121 ? -7.054 1.293 -3.023 1.00 94.94 121 ILE A O 1
ATOM 979 N N . GLU A 1 122 ? -7.974 1.365 -5.059 1.00 95.75 122 GLU A N 1
ATOM 980 C CA . GLU A 1 122 ? -9.261 0.767 -4.672 1.00 95.75 122 GLU A CA 1
ATOM 981 C C . GLU A 1 122 ? -9.112 -0.669 -4.144 1.00 95.75 122 GLU A C 1
ATOM 983 O O . GLU A 1 122 ? -9.666 -0.998 -3.091 1.00 95.75 122 GLU A O 1
ATOM 988 N N . GLU A 1 123 ? -8.310 -1.507 -4.806 1.00 95.88 123 GLU A N 1
ATOM 989 C CA . GLU A 1 123 ? -7.984 -2.858 -4.333 1.00 95.88 123 GLU A CA 1
ATOM 990 C C . GLU A 1 123 ? -7.266 -2.834 -2.977 1.00 95.88 123 GLU A C 1
ATOM 992 O O . GLU A 1 123 ? -7.554 -3.665 -2.109 1.00 95.88 123 GLU A O 1
ATOM 997 N N . GLU A 1 124 ? -6.378 -1.862 -2.736 1.00 94.62 124 GLU A N 1
ATOM 998 C CA . GLU A 1 124 ? -5.782 -1.694 -1.413 1.00 94.62 124 GLU A CA 1
ATOM 999 C C . GLU A 1 124 ? -6.788 -1.182 -0.368 1.00 94.62 124 GLU A C 1
ATOM 1001 O O . GLU A 1 124 ? -6.794 -1.688 0.757 1.00 94.62 124 GLU A O 1
ATOM 1006 N N . MET A 1 125 ? -7.641 -0.213 -0.706 1.00 94.50 125 MET A N 1
ATOM 1007 C CA . MET A 1 125 ? -8.683 0.291 0.195 1.00 94.50 125 MET A CA 1
ATOM 1008 C C . MET A 1 125 ? -9.609 -0.851 0.641 1.00 94.50 125 MET A C 1
ATOM 1010 O O . MET A 1 125 ? -9.874 -0.998 1.835 1.00 94.50 125 MET A O 1
ATOM 1014 N N . GLU A 1 126 ? -10.058 -1.711 -0.278 1.00 95.88 126 GLU A N 1
ATOM 1015 C CA . GLU A 1 126 ? -10.861 -2.891 0.071 1.00 95.88 126 GLU A CA 1
ATOM 1016 C C . GLU A 1 126 ? -10.058 -3.935 0.860 1.00 95.88 126 GLU A C 1
ATOM 1018 O O . GLU A 1 126 ? -10.576 -4.505 1.824 1.00 95.88 126 GLU A O 1
ATOM 1023 N N . ARG A 1 127 ? -8.766 -4.130 0.558 1.00 95.56 127 ARG A N 1
ATOM 1024 C CA . ARG A 1 127 ? -7.861 -4.958 1.376 1.00 95.56 127 ARG A CA 1
ATOM 1025 C C . ARG A 1 127 ? -7.758 -4.437 2.816 1.00 95.56 127 ARG A C 1
ATOM 1027 O O . ARG A 1 127 ? -7.803 -5.239 3.751 1.00 95.56 127 ARG A O 1
ATOM 1034 N N . ARG A 1 128 ? -7.655 -3.117 3.019 1.00 95.12 128 ARG A N 1
ATOM 1035 C CA . ARG A 1 128 ? -7.623 -2.482 4.351 1.00 95.12 128 ARG A CA 1
ATOM 1036 C C . ARG A 1 128 ? -8.964 -2.619 5.079 1.00 95.12 128 ARG A C 1
ATOM 1038 O O . ARG A 1 128 ? -8.966 -3.045 6.235 1.00 95.12 128 ARG A O 1
ATOM 1045 N N . LYS A 1 129 ? -10.096 -2.388 4.403 1.00 96.00 129 LYS A N 1
ATOM 1046 C CA . LYS A 1 129 ? -11.449 -2.622 4.954 1.00 96.00 129 LYS A CA 1
ATOM 1047 C C . LYS A 1 129 ? -11.664 -4.083 5.359 1.00 96.00 129 LYS A C 1
ATOM 1049 O O . LYS A 1 129 ? -12.142 -4.349 6.458 1.00 96.00 129 LYS A O 1
ATOM 1054 N N . LEU A 1 130 ? -11.275 -5.044 4.518 1.00 96.19 130 LEU A N 1
ATOM 1055 C CA . LEU A 1 130 ? -11.388 -6.474 4.822 1.00 96.19 130 LEU A CA 1
ATOM 1056 C C . LEU A 1 130 ? -10.530 -6.867 6.034 1.00 96.19 130 LEU A C 1
ATOM 1058 O O . LEU A 1 130 ? -11.000 -7.591 6.911 1.00 96.19 130 LEU A O 1
ATOM 1062 N N . LYS A 1 131 ? -9.302 -6.347 6.121 1.00 95.31 131 LYS A N 1
ATOM 1063 C CA . LYS A 1 131 ? -8.399 -6.559 7.259 1.00 95.31 131 LYS A CA 1
ATOM 1064 C C . LYS A 1 131 ? -8.973 -5.994 8.566 1.00 95.31 131 LYS A C 1
ATOM 1066 O O . LYS A 1 131 ? -8.931 -6.670 9.593 1.00 95.31 131 LYS A O 1
ATOM 1071 N N . ALA A 1 132 ? -9.559 -4.794 8.526 1.00 95.88 132 ALA A N 1
ATOM 1072 C CA . ALA A 1 132 ? -10.269 -4.206 9.662 1.00 95.88 132 ALA A CA 1
ATOM 1073 C C . ALA A 1 132 ? -11.477 -5.067 10.081 1.00 95.88 132 ALA A C 1
ATOM 1075 O O . ALA A 1 132 ? -11.588 -5.445 11.248 1.00 95.88 132 ALA A O 1
ATOM 1076 N N . ARG A 1 133 ? -12.322 -5.482 9.126 1.00 96.06 133 ARG A N 1
ATOM 1077 C CA . ARG A 1 133 ? -13.460 -6.393 9.368 1.00 96.06 133 ARG A CA 1
ATOM 1078 C C . ARG A 1 133 ? -13.035 -7.688 10.049 1.00 96.06 133 ARG A C 1
ATOM 1080 O O . ARG A 1 133 ? -13.683 -8.105 11.001 1.00 96.06 133 ARG A O 1
ATOM 1087 N N . GLN A 1 134 ? -11.945 -8.306 9.596 1.00 95.38 134 GLN A N 1
ATOM 1088 C CA . GLN A 1 134 ? -11.412 -9.535 10.190 1.00 95.38 134 GLN A CA 1
ATOM 1089 C C . GLN A 1 134 ? -10.914 -9.319 11.628 1.00 95.38 134 GLN A C 1
ATOM 1091 O O . GLN A 1 134 ? -11.206 -10.142 12.495 1.00 95.38 134 GLN A O 1
ATOM 1096 N N . ALA A 1 135 ? -10.252 -8.193 11.923 1.00 93.62 135 ALA A N 1
ATOM 1097 C CA . ALA A 1 135 ? -9.870 -7.841 13.294 1.00 93.62 135 ALA A CA 1
ATOM 1098 C C . ALA A 1 135 ? -11.102 -7.729 14.217 1.00 93.62 135 ALA A C 1
ATOM 1100 O O . ALA A 1 135 ? -11.147 -8.357 15.275 1.00 93.62 135 ALA A O 1
ATOM 1101 N N . PHE A 1 136 ? -12.143 -7.014 13.775 1.00 94.88 136 PHE A N 1
ATOM 1102 C CA . PHE A 1 136 ? -13.401 -6.833 14.514 1.00 94.88 136 PHE A CA 1
ATOM 1103 C C . PHE A 1 136 ? -14.372 -8.033 14.445 1.00 94.88 136 PHE A C 1
ATOM 1105 O O . PHE A 1 136 ? -15.423 -8.020 15.093 1.00 94.88 136 PHE A O 1
ATOM 1112 N N . GLN A 1 137 ? -14.045 -9.100 13.711 1.00 94.06 137 GLN A N 1
ATOM 1113 C CA . GLN A 1 137 ? -14.701 -10.413 13.816 1.00 94.06 137 GLN A CA 1
ATOM 1114 C C . GLN A 1 137 ? -14.107 -11.268 14.948 1.00 94.06 137 GLN A C 1
ATOM 1116 O O . GLN A 1 137 ? -14.769 -12.187 15.430 1.00 94.06 137 GLN A O 1
ATOM 1121 N N . GLY A 1 138 ? -12.888 -10.962 15.409 1.00 94.06 138 GLY A N 1
ATOM 1122 C CA . GLY A 1 138 ? -12.227 -11.689 16.488 1.00 94.06 138 GLY A CA 1
ATOM 1123 C C . GLY A 1 138 ? -13.002 -11.616 17.807 1.00 94.06 138 GLY A C 1
ATOM 1124 O O . GLY A 1 138 ? -13.230 -10.529 18.341 1.00 94.06 138 GLY A O 1
ATOM 1125 N N . ARG A 1 139 ? -13.357 -12.784 18.369 1.00 95.06 139 ARG A N 1
ATOM 1126 C CA . ARG A 1 139 ? -14.055 -12.907 19.666 1.00 95.06 139 ARG A CA 1
ATOM 1127 C C . ARG A 1 139 ? -13.365 -12.084 20.761 1.00 95.06 139 ARG A C 1
ATOM 1129 O O . ARG A 1 139 ? -14.034 -11.301 21.421 1.00 95.06 139 ARG A O 1
ATOM 1136 N N . TRP A 1 140 ? -12.041 -12.214 20.888 1.00 95.75 140 TRP A N 1
ATOM 1137 C CA . TRP A 1 140 ? -11.236 -11.515 21.898 1.00 95.75 140 TRP A CA 1
ATOM 1138 C C . TRP A 1 140 ? -11.431 -9.993 21.877 1.00 95.75 140 TRP A C 1
ATOM 1140 O O . TRP A 1 140 ? -11.576 -9.379 22.930 1.00 95.75 140 TRP A O 1
ATOM 1150 N N . LEU A 1 141 ? -11.485 -9.383 20.686 1.00 95.62 141 LEU A N 1
ATOM 1151 C CA . LEU A 1 141 ? -11.667 -7.938 20.549 1.00 95.62 141 LEU A CA 1
ATOM 1152 C C . LEU A 1 141 ? -13.087 -7.550 20.981 1.00 95.62 141 LEU A C 1
ATOM 1154 O O . LEU A 1 141 ? -13.251 -6.670 21.817 1.00 95.62 141 LEU A O 1
ATOM 1158 N N . ARG A 1 142 ? -14.110 -8.272 20.501 1.00 95.81 142 ARG A N 1
ATOM 1159 C CA . ARG A 1 142 ? -15.519 -8.045 20.882 1.00 95.81 142 ARG A CA 1
ATOM 1160 C C . ARG A 1 142 ? -15.787 -8.232 22.378 1.00 95.81 142 ARG A C 1
ATOM 1162 O O . ARG A 1 142 ? -16.658 -7.563 22.921 1.00 95.81 142 ARG A O 1
ATOM 1169 N N . GLU A 1 143 ? -15.077 -9.149 23.028 1.00 96.50 143 GLU A N 1
ATOM 1170 C CA . GLU A 1 143 ? -15.159 -9.369 24.476 1.00 96.50 143 GLU A CA 1
ATOM 1171 C C . GLU A 1 143 ? -14.436 -8.257 25.246 1.00 96.50 143 GLU A C 1
ATOM 1173 O O . GLU A 1 143 ? -15.026 -7.691 26.160 1.00 96.50 143 GLU A O 1
ATOM 1178 N N . THR A 1 144 ? -13.230 -7.864 24.818 1.00 96.19 144 THR A N 1
ATOM 1179 C CA . THR A 1 144 ? -12.469 -6.750 25.422 1.00 96.19 144 THR A CA 1
ATOM 1180 C C . THR A 1 144 ? -13.212 -5.413 25.298 1.00 96.19 144 THR A C 1
ATOM 1182 O O . THR A 1 144 ? -13.223 -4.625 26.238 1.00 96.19 144 THR A O 1
ATOM 1185 N N . GLU A 1 145 ? -13.878 -5.161 24.168 1.00 95.88 145 GLU A N 1
ATOM 1186 C CA . GLU A 1 145 ? -14.667 -3.943 23.928 1.00 95.88 145 GLU A CA 1
ATOM 1187 C C . GLU A 1 145 ? -15.905 -3.864 24.844 1.00 95.88 145 GLU A C 1
ATOM 1189 O O . GLU A 1 145 ? -16.241 -2.796 25.360 1.00 95.88 145 GLU A O 1
ATOM 1194 N N . LYS A 1 146 ? -16.560 -5.006 25.105 1.00 95.88 146 LYS A N 1
ATOM 1195 C CA . LYS A 1 146 ? -17.646 -5.095 26.093 1.00 95.88 146 LYS A CA 1
ATOM 1196 C C . LYS A 1 146 ? -17.138 -4.944 27.520 1.00 95.88 146 LYS A C 1
ATOM 1198 O O . LYS A 1 146 ? -17.746 -4.210 28.286 1.00 95.88 146 LYS A O 1
ATOM 1203 N N . GLU A 1 147 ? -16.026 -5.596 27.860 1.00 96.56 147 GLU A N 1
ATOM 1204 C CA . GLU A 1 147 ? -15.378 -5.478 29.171 1.00 96.56 147 GLU A CA 1
ATOM 1205 C C . GLU A 1 147 ? -15.014 -4.013 29.471 1.00 96.56 147 GLU A C 1
ATOM 1207 O O . GLU A 1 147 ? -15.306 -3.516 30.556 1.00 96.56 147 GLU A O 1
ATOM 1212 N N . LEU A 1 148 ? -14.472 -3.292 28.481 1.00 96.38 148 LEU A N 1
ATOM 1213 C CA . LEU A 1 148 ? -14.179 -1.858 28.551 1.00 96.38 148 LEU A CA 1
ATOM 1214 C C . LEU A 1 148 ? -15.440 -1.023 28.805 1.00 96.38 148 LEU A C 1
ATOM 1216 O O . LEU A 1 148 ? -15.463 -0.239 29.752 1.00 96.38 148 LEU A O 1
ATOM 1220 N N . CYS A 1 149 ? -16.495 -1.220 28.010 1.00 94.44 149 CYS A N 1
ATOM 1221 C CA . CYS A 1 149 ? -17.772 -0.527 28.193 1.00 94.44 149 CYS A CA 1
ATOM 1222 C C . CYS A 1 149 ? -18.375 -0.795 29.586 1.00 94.44 149 CYS A C 1
ATOM 1224 O O . CYS A 1 149 ? -18.688 0.143 30.318 1.00 94.44 149 CYS A O 1
ATOM 1226 N N . GLU A 1 150 ? -18.442 -2.061 30.005 1.00 94.50 150 GLU A N 1
ATOM 1227 C CA . GLU A 1 150 ? -18.937 -2.455 31.325 1.00 94.50 150 GLU A CA 1
ATOM 1228 C C . GLU A 1 150 ? -18.120 -1.847 32.477 1.00 94.50 150 GLU A C 1
ATOM 1230 O O . GLU A 1 150 ? -18.693 -1.462 33.495 1.00 94.50 150 GLU A O 1
ATOM 1235 N N . CYS A 1 151 ? -16.791 -1.773 32.362 1.00 94.81 151 CYS A N 1
ATOM 1236 C CA . CYS A 1 151 ? -15.941 -1.176 33.394 1.00 94.81 151 CYS A CA 1
ATOM 1237 C C . CYS A 1 151 ? -16.137 0.342 33.511 1.00 94.81 151 CYS A C 1
ATOM 1239 O O . CYS A 1 151 ? -16.155 0.854 34.632 1.00 94.81 151 CYS A O 1
ATOM 1241 N N . VAL A 1 152 ? -16.358 1.037 32.391 1.00 94.25 152 VAL A N 1
ATOM 1242 C CA . VAL A 1 152 ? -16.683 2.473 32.365 1.00 94.25 152 VAL A CA 1
ATOM 1243 C C . VAL A 1 152 ? -18.086 2.738 32.922 1.00 94.25 152 VAL A C 1
ATOM 1245 O O . VAL A 1 152 ? -18.265 3.662 33.712 1.00 94.25 152 VAL A O 1
ATOM 1248 N N . GLU A 1 153 ? -19.089 1.913 32.611 1.00 92.50 153 GLU A N 1
ATOM 1249 C CA . GLU A 1 153 ? -20.412 2.050 33.239 1.00 92.50 153 GLU A CA 1
ATOM 1250 C C . GLU A 1 153 ? -20.349 1.811 34.761 1.00 92.50 153 GLU A C 1
ATOM 1252 O O . GLU A 1 153 ? -20.952 2.556 35.539 1.00 92.50 153 GLU A O 1
ATOM 1257 N N . LYS A 1 154 ? -19.567 0.821 35.214 1.00 92.94 154 LYS A N 1
ATOM 1258 C CA . LYS A 1 154 ? -19.399 0.502 36.644 1.00 92.94 154 LYS A CA 1
ATOM 1259 C C . LYS A 1 154 ? -18.625 1.579 37.416 1.00 92.94 154 LYS A C 1
ATOM 1261 O O . LYS A 1 154 ? -18.931 1.787 38.594 1.00 92.94 154 LYS A O 1
ATOM 1266 N N . SER A 1 155 ? -17.662 2.279 36.805 1.00 92.50 155 SER A N 1
ATOM 1267 C CA . SER A 1 155 ? -16.905 3.348 37.483 1.00 92.50 155 SER A CA 1
ATOM 1268 C C . SER A 1 155 ? -17.783 4.575 37.756 1.00 92.50 155 SER A C 1
ATOM 1270 O O . SER A 1 155 ? -17.785 5.088 38.880 1.00 92.50 155 SER A O 1
ATOM 1272 N N . HIS A 1 156 ? -18.615 4.962 36.781 1.00 89.38 156 HIS A N 1
ATOM 1273 C CA . HIS A 1 156 ? -19.630 6.010 36.919 1.00 89.38 156 HIS A CA 1
ATOM 1274 C C . HIS A 1 156 ? -20.695 5.666 37.974 1.00 89.38 156 HIS A C 1
ATOM 1276 O O . HIS A 1 156 ? -21.049 6.509 38.798 1.00 89.38 156 HIS A O 1
ATOM 1282 N N . GLN A 1 157 ? -21.191 4.423 37.986 1.00 90.88 157 GLN A N 1
ATOM 1283 C CA . GLN A 1 157 ? -22.227 3.982 38.932 1.00 90.88 157 GLN A CA 1
ATOM 1284 C C . GLN A 1 157 ? -21.717 3.843 40.379 1.00 90.88 157 GLN A C 1
ATOM 1286 O O . GLN A 1 157 ? -22.494 3.990 41.328 1.00 90.88 157 GLN A O 1
ATOM 1291 N N . THR A 1 158 ? -20.428 3.551 40.580 1.00 92.81 158 THR A N 1
ATOM 1292 C CA . THR A 1 158 ? -19.892 3.264 41.918 1.00 92.81 158 THR A CA 1
ATOM 1293 C C . THR A 1 158 ? -19.649 4.535 42.735 1.00 92.81 158 THR A C 1
ATOM 1295 O O . THR A 1 158 ? -19.049 5.501 42.264 1.00 92.81 158 THR A O 1
ATOM 1298 N N . ARG A 1 159 ? -20.087 4.514 44.003 1.00 93.06 159 ARG A N 1
ATOM 1299 C CA . ARG A 1 159 ? -19.899 5.603 44.981 1.00 93.06 159 ARG A CA 1
ATOM 1300 C C . ARG A 1 159 ? -18.626 5.491 45.830 1.00 93.06 159 ARG A C 1
ATOM 1302 O O . ARG A 1 159 ? -18.251 6.481 46.446 1.00 93.06 159 ARG A O 1
ATOM 1309 N N . ASP A 1 160 ? -17.984 4.323 45.884 1.00 96.00 160 ASP A N 1
ATOM 1310 C CA . ASP A 1 160 ? -16.690 4.140 46.556 1.00 96.00 160 ASP A CA 1
ATOM 1311 C C . ASP A 1 160 ? -15.540 4.702 45.691 1.00 96.00 160 ASP A C 1
ATOM 1313 O O . ASP A 1 160 ? -15.322 4.192 44.586 1.00 96.00 160 ASP A O 1
ATOM 1317 N N . PRO A 1 161 ? -14.776 5.705 46.173 1.00 95.00 161 PRO A N 1
ATOM 1318 C CA . PRO A 1 161 ? -13.625 6.242 45.451 1.00 95.00 161 PRO A CA 1
ATOM 1319 C C . PRO A 1 161 ? -12.520 5.210 45.196 1.00 95.00 161 PRO A C 1
ATOM 1321 O O . PRO A 1 161 ? -11.869 5.271 44.154 1.00 95.00 161 PRO A O 1
ATOM 1324 N N . HIS A 1 162 ? -12.300 4.252 46.105 1.00 95.62 162 HIS A N 1
ATOM 1325 C CA . HIS A 1 162 ? -11.223 3.272 45.953 1.00 95.62 162 HIS A CA 1
ATOM 1326 C C . HIS A 1 162 ? -11.552 2.233 44.877 1.00 95.62 162 HIS A C 1
ATOM 1328 O O . HIS A 1 162 ? -10.722 1.966 44.007 1.00 95.62 162 HIS A O 1
ATOM 1334 N N . PHE A 1 163 ? -12.769 1.681 44.874 1.00 94.19 163 PHE A N 1
ATOM 1335 C CA . PHE A 1 163 ? -13.223 0.813 43.789 1.00 94.19 163 PHE A CA 1
ATOM 1336 C C . PHE A 1 163 ? -13.297 1.549 42.445 1.00 94.19 163 PHE A C 1
ATOM 1338 O O . PHE A 1 163 ? -12.922 0.967 41.427 1.00 94.19 163 PHE A O 1
ATOM 1345 N N . ARG A 1 164 ? -13.697 2.831 42.424 1.00 95.75 164 ARG A N 1
ATOM 1346 C CA . ARG A 1 164 ? -13.679 3.636 41.193 1.00 95.75 164 ARG A CA 1
ATOM 1347 C C . ARG A 1 164 ? -12.264 3.773 40.622 1.00 95.75 164 ARG A C 1
ATOM 1349 O O . ARG A 1 164 ? -12.068 3.417 39.465 1.00 95.75 164 ARG A O 1
ATOM 1356 N N . ALA A 1 165 ? -11.283 4.181 41.428 1.00 95.38 165 ALA A N 1
ATOM 1357 C CA . ALA A 1 165 ? -9.891 4.309 40.986 1.00 95.38 165 ALA A CA 1
ATOM 1358 C C . ALA A 1 165 ? -9.302 2.974 40.480 1.00 95.38 165 ALA A C 1
ATOM 1360 O O . ALA A 1 165 ? -8.540 2.944 39.514 1.00 95.38 165 ALA A O 1
ATOM 1361 N N . ASN A 1 166 ? -9.696 1.846 41.086 1.00 95.94 166 ASN A N 1
ATOM 1362 C CA . ASN A 1 166 ? -9.318 0.513 40.605 1.00 95.94 166 ASN A CA 1
ATOM 1363 C C . ASN A 1 166 ? -9.952 0.167 39.243 1.00 95.94 166 ASN A C 1
ATOM 1365 O O . ASN A 1 166 ? -9.310 -0.495 38.428 1.00 95.94 166 ASN A O 1
ATOM 1369 N N . LEU A 1 167 ? -11.191 0.602 38.979 1.00 95.88 167 LEU A N 1
ATOM 1370 C CA . LEU A 1 167 ? -11.831 0.441 37.669 1.00 95.88 167 LEU A CA 1
ATOM 1371 C C . LEU A 1 167 ? -11.209 1.354 36.609 1.00 95.88 167 LEU A C 1
ATOM 1373 O O . LEU A 1 167 ? -10.973 0.889 35.501 1.00 95.88 167 LEU A O 1
ATOM 1377 N N . GLU A 1 168 ? -10.895 2.605 36.944 1.00 94.50 168 GLU A N 1
ATOM 1378 C CA . GLU A 1 168 ? -10.200 3.553 36.057 1.00 94.50 168 GLU A CA 1
ATOM 1379 C C . GLU A 1 168 ? -8.825 2.999 35.636 1.00 94.50 168 GLU A C 1
ATOM 1381 O O . GLU A 1 168 ? -8.533 2.888 34.445 1.00 94.50 168 GLU A O 1
ATOM 1386 N N . ALA A 1 169 ? -8.036 2.493 36.589 1.00 96.50 169 ALA A N 1
ATOM 1387 C CA . ALA A 1 169 ? -6.771 1.816 36.295 1.00 96.50 169 ALA A CA 1
ATOM 1388 C C . ALA A 1 169 ? -6.940 0.531 35.452 1.00 96.50 169 ALA A C 1
ATOM 1390 O O . ALA A 1 169 ? -6.031 0.151 34.709 1.00 96.50 169 ALA A O 1
ATOM 1391 N N . TYR A 1 170 ? -8.087 -0.155 35.536 1.00 96.75 170 TYR A N 1
ATOM 1392 C CA . TYR A 1 170 ? -8.372 -1.313 34.682 1.00 96.75 170 TYR A CA 1
ATOM 1393 C C . TYR A 1 170 ? -8.846 -0.914 33.276 1.00 96.75 170 TYR A C 1
ATOM 1395 O O . TYR A 1 170 ? -8.480 -1.576 32.302 1.00 96.75 170 TYR A O 1
ATOM 1403 N N . VAL A 1 171 ? -9.570 0.201 33.145 1.00 96.50 171 VAL A N 1
ATOM 1404 C CA . VAL A 1 171 ? -9.895 0.838 31.860 1.00 96.50 171 VAL A CA 1
ATOM 1405 C C . VAL A 1 171 ? -8.609 1.184 31.107 1.00 96.50 171 VAL A C 1
ATOM 1407 O O . VAL A 1 171 ? -8.470 0.769 29.960 1.00 96.50 171 VAL A O 1
ATOM 1410 N N . ASP A 1 172 ? -7.612 1.792 31.757 1.00 96.69 172 ASP A N 1
ATOM 1411 C CA . ASP A 1 172 ? -6.297 2.042 31.142 1.00 96.69 172 ASP A CA 1
ATOM 1412 C C . ASP A 1 172 ? -5.619 0.758 30.634 1.00 96.69 172 ASP A C 1
ATOM 1414 O O . ASP A 1 172 ? -5.035 0.733 29.544 1.00 96.69 172 ASP A O 1
ATOM 1418 N N . VAL A 1 173 ? -5.710 -0.344 31.385 1.00 97.62 173 VAL A N 1
ATOM 1419 C CA . VAL A 1 173 ? -5.184 -1.653 30.960 1.00 97.62 173 VAL A CA 1
ATOM 1420 C C . VAL A 1 173 ? -5.946 -2.198 29.744 1.00 97.62 173 VAL A C 1
ATOM 1422 O O . VAL A 1 173 ? -5.323 -2.769 28.847 1.00 97.62 173 VAL A O 1
ATOM 1425 N N . LEU A 1 174 ? -7.265 -2.008 29.668 1.00 96.69 174 LEU A N 1
ATOM 1426 C CA . LEU A 1 174 ? -8.095 -2.400 28.521 1.00 96.69 174 LEU A CA 1
ATOM 1427 C C . LEU A 1 174 ? -7.788 -1.561 27.274 1.00 96.69 174 LEU A C 1
ATOM 1429 O O . LEU A 1 174 ? -7.532 -2.129 26.209 1.00 96.69 174 LEU A O 1
ATOM 1433 N N . CYS A 1 175 ? -7.675 -0.242 27.420 1.00 97.06 175 CYS A N 1
ATOM 1434 C CA . CYS A 1 175 ? -7.249 0.663 26.355 1.00 97.06 175 CYS A CA 1
ATOM 1435 C C . CYS A 1 175 ? -5.865 0.276 25.806 1.00 97.06 175 CYS A C 1
ATOM 1437 O O . CYS A 1 175 ? -5.660 0.205 24.592 1.00 97.06 175 CYS A O 1
ATOM 1439 N N . ASN A 1 176 ? -4.910 -0.062 26.681 1.00 97.44 176 ASN A N 1
ATOM 1440 C CA . ASN A 1 176 ? -3.582 -0.518 26.264 1.00 97.44 176 ASN A CA 1
ATOM 1441 C C . ASN A 1 176 ? -3.591 -1.919 25.615 1.00 97.44 176 ASN A C 1
ATOM 1443 O O . ASN A 1 176 ? -2.870 -2.127 24.636 1.00 97.44 176 ASN A O 1
ATOM 1447 N N . LYS A 1 177 ? -4.431 -2.864 26.074 1.00 96.38 177 LYS A N 1
ATOM 1448 C CA . LYS A 1 177 ? -4.649 -4.160 25.390 1.00 96.38 177 LYS A CA 1
ATOM 1449 C C . LYS A 1 177 ? -5.137 -3.940 23.948 1.00 96.38 177 LYS A C 1
ATOM 1451 O O . LYS A 1 177 ? -4.542 -4.488 23.019 1.00 96.38 177 LYS A O 1
ATOM 1456 N N . LEU A 1 178 ? -6.179 -3.123 23.750 1.00 96.38 178 LEU A N 1
ATOM 1457 C CA . LEU A 1 178 ? -6.735 -2.811 22.423 1.00 96.38 178 LEU A CA 1
ATOM 1458 C C . LEU A 1 178 ? -5.696 -2.131 21.521 1.00 96.38 178 LEU A C 1
ATOM 1460 O O . LEU A 1 178 ? -5.492 -2.554 20.382 1.00 96.38 178 LEU A O 1
ATOM 1464 N N . LYS A 1 179 ? -4.971 -1.139 22.054 1.00 96.88 179 LYS A N 1
ATOM 1465 C CA . LYS A 1 179 ? -3.869 -0.435 21.378 1.00 96.88 179 LYS A CA 1
ATOM 1466 C C . LYS A 1 179 ? -2.810 -1.398 20.837 1.00 96.88 179 LYS A C 1
ATOM 1468 O O . LYS A 1 179 ? -2.525 -1.385 19.640 1.00 96.88 179 LYS A O 1
ATOM 1473 N N . LEU A 1 180 ? -2.275 -2.273 21.691 1.00 96.75 180 LEU A N 1
ATOM 1474 C CA . LEU A 1 180 ? -1.245 -3.253 21.325 1.00 96.75 180 LEU A CA 1
ATOM 1475 C C . LEU A 1 180 ? -1.761 -4.312 20.334 1.00 96.75 180 LEU A C 1
ATOM 1477 O O . LEU A 1 180 ? -1.030 -4.739 19.436 1.00 96.75 180 LEU A O 1
ATOM 1481 N N . HIS A 1 181 ? -3.029 -4.715 20.442 1.00 95.25 181 HIS A N 1
ATOM 1482 C CA . HIS A 1 181 ? -3.654 -5.635 19.490 1.00 95.25 181 HIS A CA 1
ATOM 1483 C C . HIS A 1 181 ? -3.823 -4.991 18.104 1.00 95.25 181 HIS A C 1
ATOM 1485 O O . HIS A 1 181 ? -3.410 -5.567 17.097 1.00 95.25 181 HIS A O 1
ATOM 1491 N N . HIS A 1 182 ? -4.325 -3.756 18.035 1.00 95.94 182 HIS A N 1
ATOM 1492 C CA . HIS A 1 182 ? -4.413 -3.017 16.776 1.00 95.94 182 HIS A CA 1
ATOM 1493 C C . HIS A 1 182 ? -3.035 -2.718 16.168 1.00 95.94 182 HIS A C 1
ATOM 1495 O O . HIS A 1 182 ? -2.893 -2.752 14.944 1.00 95.94 182 HIS A O 1
ATOM 1501 N N . GLN A 1 183 ? -2.005 -2.485 16.988 1.00 96.19 183 GLN A N 1
ATOM 1502 C CA . GLN A 1 183 ? -0.625 -2.323 16.518 1.00 96.19 183 GLN A CA 1
ATOM 1503 C C . GLN A 1 183 ? -0.058 -3.630 15.951 1.00 96.19 183 GLN A C 1
ATOM 1505 O O . GLN A 1 183 ? 0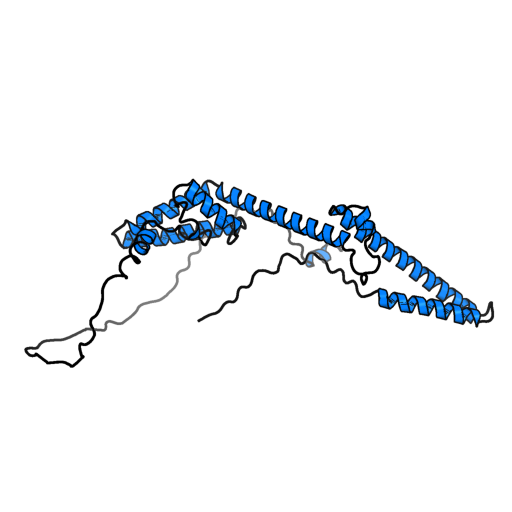.447 -3.627 14.831 1.00 96.19 183 GLN A O 1
ATOM 1510 N N . SER A 1 184 ? -0.197 -4.758 16.656 1.00 94.75 184 SER A N 1
ATOM 1511 C CA . SER A 1 184 ? 0.320 -6.054 16.180 1.00 94.75 184 SER A CA 1
ATOM 1512 C C . SER A 1 184 ? -0.402 -6.576 14.930 1.00 94.75 184 SER A C 1
ATOM 1514 O O . SER A 1 184 ? 0.231 -7.193 14.075 1.00 94.75 184 SER A O 1
ATOM 1516 N N . LEU A 1 185 ? -1.690 -6.257 14.757 1.00 93.06 185 LEU A N 1
ATOM 1517 C CA . LEU A 1 185 ? -2.415 -6.497 13.505 1.00 93.06 185 LEU A CA 1
ATOM 1518 C C . LEU A 1 185 ? -2.111 -5.467 12.402 1.00 93.06 185 LEU A C 1
ATOM 1520 O O . LEU A 1 185 ? -2.499 -5.686 11.256 1.00 93.06 185 LEU A O 1
ATOM 1524 N N . GLY A 1 186 ? -1.461 -4.337 12.693 1.00 93.56 186 GLY A N 1
ATOM 1525 C CA . GLY A 1 186 ? -1.283 -3.238 11.735 1.00 93.56 186 GLY A CA 1
ATOM 1526 C C . GLY A 1 186 ? -2.620 -2.653 11.260 1.00 93.56 186 GLY A C 1
ATOM 1527 O O . GLY A 1 186 ? -2.883 -2.594 10.058 1.00 93.56 186 GLY A O 1
ATOM 1528 N N . THR A 1 187 ? -3.491 -2.326 12.214 1.00 94.69 187 THR A N 1
ATOM 1529 C CA . THR A 1 187 ? -4.792 -1.639 12.043 1.00 94.69 187 THR A CA 1
ATOM 1530 C C . THR A 1 187 ? -4.937 -0.429 12.982 1.00 94.69 187 THR A C 1
ATOM 1532 O O . THR A 1 187 ? -5.944 0.269 12.961 1.00 94.69 187 THR A O 1
ATOM 1535 N N . TYR A 1 188 ? -3.930 -0.164 13.819 1.00 95.06 188 TYR A N 1
ATOM 1536 C CA . TYR A 1 188 ? -3.881 1.006 14.691 1.00 95.06 188 TYR A CA 1
ATOM 1537 C C . TYR A 1 188 ? -3.858 2.301 13.874 1.00 95.06 188 TYR A C 1
ATOM 1539 O O . TYR A 1 188 ? -3.135 2.394 12.886 1.00 95.06 188 TYR A O 1
ATOM 1547 N N . ASN A 1 189 ? -4.652 3.286 14.301 1.00 89.88 189 ASN A N 1
ATOM 1548 C CA . ASN A 1 189 ? -4.839 4.582 13.641 1.00 89.88 189 ASN A CA 1
ATOM 1549 C C . ASN A 1 189 ? -5.267 4.525 12.154 1.00 89.88 189 ASN A C 1
ATOM 1551 O O . ASN A 1 189 ? -5.144 5.531 11.459 1.00 89.88 189 ASN A O 1
ATOM 1555 N N . THR A 1 190 ? -5.815 3.406 11.657 1.00 94.81 190 THR A N 1
ATOM 1556 C CA . THR A 1 190 ? -6.398 3.362 10.304 1.00 94.81 190 THR A CA 1
ATOM 1557 C C . THR A 1 190 ? -7.878 3.756 10.324 1.00 94.81 190 THR A C 1
ATOM 1559 O O . THR A 1 190 ? -8.630 3.370 11.225 1.00 94.81 190 THR A O 1
ATOM 1562 N N . ALA A 1 191 ? -8.321 4.519 9.321 1.00 95.31 191 ALA A N 1
ATOM 1563 C CA . ALA A 1 191 ? -9.704 4.997 9.231 1.00 95.31 191 ALA A CA 1
ATOM 1564 C C . ALA A 1 191 ? -10.706 3.838 9.082 1.00 95.31 191 ALA A C 1
ATOM 1566 O O . ALA A 1 191 ? -11.798 3.870 9.643 1.00 95.31 191 ALA A O 1
ATOM 1567 N N . GLU A 1 192 ? -10.307 2.771 8.389 1.00 96.19 192 GLU A N 1
ATOM 1568 C CA . GLU A 1 192 ? -11.105 1.561 8.201 1.00 96.19 192 GLU A CA 1
ATOM 1569 C C . GLU A 1 192 ? -11.337 0.815 9.523 1.00 96.19 192 GLU A C 1
ATOM 1571 O O . GLU A 1 192 ? -12.413 0.262 9.736 1.00 96.19 192 GLU A O 1
ATOM 1576 N N . ALA A 1 193 ? -10.356 0.816 10.433 1.00 96.44 193 ALA A N 1
ATOM 1577 C CA . ALA A 1 193 ? -10.507 0.217 11.756 1.00 96.44 193 ALA A CA 1
ATOM 1578 C C . ALA A 1 193 ? -11.359 1.088 12.688 1.00 96.44 193 ALA A C 1
ATOM 1580 O O . ALA A 1 193 ? -12.106 0.551 13.502 1.00 96.44 193 ALA A O 1
ATOM 1581 N N . LEU A 1 194 ? -11.300 2.416 12.547 1.00 96.25 194 LEU A N 1
ATOM 1582 C CA . LEU A 1 194 ? -12.185 3.326 13.277 1.00 96.25 194 LEU A CA 1
ATOM 1583 C C . LEU A 1 194 ? -13.652 3.152 12.856 1.00 96.25 194 LEU A C 1
ATOM 1585 O O . LEU A 1 194 ? -14.534 3.064 13.709 1.00 96.25 194 LEU A O 1
ATOM 1589 N N . GLU A 1 195 ? -13.916 3.052 11.555 1.00 96.06 195 GLU A N 1
ATOM 1590 C CA . GLU A 1 195 ? -15.277 2.894 11.040 1.00 96.06 195 GLU A CA 1
ATOM 1591 C C . GLU A 1 195 ? -15.852 1.498 11.339 1.00 96.06 195 GLU A C 1
ATOM 1593 O O . GLU A 1 195 ? -16.999 1.372 11.768 1.00 96.06 195 GLU A O 1
ATOM 1598 N N . GLU A 1 196 ? -15.042 0.437 11.250 1.00 96.44 196 GLU A N 1
ATOM 1599 C CA . GLU A 1 196 ? -15.462 -0.893 11.710 1.00 96.44 196 GLU A CA 1
ATOM 1600 C C . GLU A 1 196 ? -15.666 -0.953 13.239 1.00 96.44 196 GLU A C 1
ATOM 1602 O O . GLU A 1 196 ? -16.560 -1.674 13.687 1.00 96.44 196 GLU A O 1
ATOM 1607 N N . ARG A 1 197 ? -14.950 -0.145 14.044 1.00 96.12 197 ARG A N 1
ATOM 1608 C CA . ARG A 1 197 ? -15.240 0.014 15.484 1.00 96.12 197 ARG A CA 1
ATOM 1609 C C . ARG A 1 197 ? -16.605 0.651 15.722 1.00 96.12 197 ARG A C 1
ATOM 1611 O O . ARG A 1 197 ? -17.3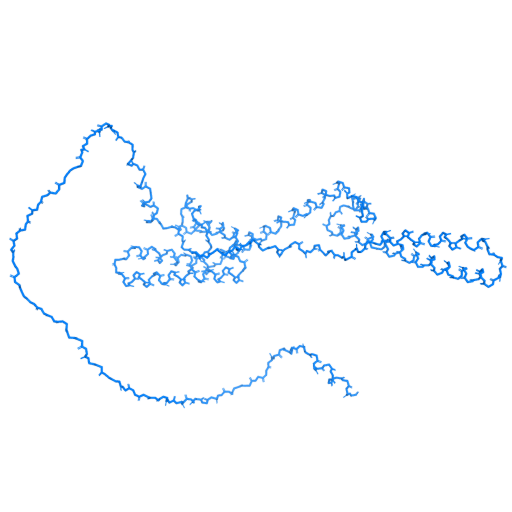84 0.122 16.507 1.00 96.12 197 ARG A O 1
ATOM 1618 N N . ARG A 1 198 ? -16.923 1.749 15.029 1.00 96.06 198 ARG A N 1
ATOM 1619 C CA . ARG A 1 198 ? -18.236 2.425 15.107 1.00 96.06 198 ARG A CA 1
ATOM 1620 C C . ARG A 1 198 ? -19.379 1.486 14.742 1.00 96.06 198 ARG A C 1
ATOM 1622 O O . ARG A 1 198 ? -20.380 1.415 15.458 1.00 96.06 198 ARG A O 1
ATOM 1629 N N . ARG A 1 199 ? -19.200 0.728 13.656 1.00 96.31 199 ARG A N 1
ATOM 1630 C CA . ARG A 1 199 ? -20.155 -0.281 13.195 1.00 96.31 199 ARG A CA 1
ATOM 1631 C C . ARG A 1 199 ? -20.341 -1.382 14.241 1.00 96.31 199 ARG A C 1
ATOM 1633 O O . ARG A 1 199 ? -21.468 -1.657 14.638 1.00 96.31 199 ARG A O 1
ATOM 1640 N N . VAL A 1 200 ? -19.253 -1.963 14.753 1.00 95.50 200 VAL A N 1
ATOM 1641 C CA . VAL A 1 200 ? -19.330 -3.065 15.727 1.00 95.50 200 VAL A CA 1
ATOM 1642 C C . VAL A 1 200 ? -19.783 -2.612 17.120 1.00 95.50 200 VAL A C 1
ATOM 1644 O O . VAL A 1 200 ? -20.480 -3.369 17.786 1.00 95.50 200 VAL A O 1
ATOM 1647 N N . GLY A 1 201 ? -19.509 -1.377 17.545 1.00 94.56 201 GLY A N 1
ATOM 1648 C CA . GLY A 1 201 ? -20.087 -0.811 18.770 1.00 94.56 201 GLY A CA 1
ATOM 1649 C C . GLY A 1 201 ? -21.621 -0.789 18.738 1.00 94.56 201 GLY A C 1
ATOM 1650 O O . GLY A 1 201 ? -22.267 -1.102 19.741 1.00 94.56 201 GLY A O 1
ATOM 1651 N N . VAL A 1 202 ? -22.211 -0.505 17.570 1.00 95.00 202 VAL A N 1
ATOM 1652 C CA . VAL A 1 202 ? -23.666 -0.576 17.361 1.00 95.00 202 VAL A CA 1
ATOM 1653 C C . VAL A 1 202 ? -24.140 -2.026 17.181 1.00 95.00 202 VAL A C 1
ATOM 1655 O O . VAL A 1 202 ? -25.103 -2.408 17.843 1.00 95.00 202 VAL A O 1
ATOM 1658 N N . ASP A 1 203 ? -23.439 -2.873 16.406 1.00 94.94 203 ASP A N 1
ATOM 1659 C CA . ASP A 1 203 ? -23.750 -4.318 16.286 1.00 94.94 203 ASP A CA 1
ATOM 1660 C C . ASP A 1 203 ? -23.798 -5.025 17.663 1.00 94.94 203 ASP A C 1
ATOM 1662 O O . ASP A 1 203 ? -24.515 -6.010 17.845 1.00 94.94 203 ASP A O 1
ATOM 1666 N N . LEU A 1 204 ? -22.991 -4.564 18.629 1.00 93.38 204 LEU A N 1
ATOM 1667 C CA . LEU A 1 204 ? -22.909 -5.108 19.989 1.00 93.38 204 LEU A CA 1
ATOM 1668 C C . LEU A 1 2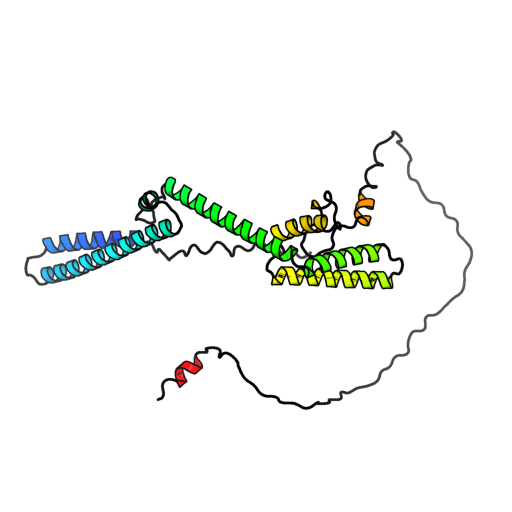04 ? -23.871 -4.439 20.991 1.00 93.38 204 LEU A C 1
ATOM 1670 O O . LEU A 1 204 ? -23.949 -4.910 22.127 1.00 93.38 204 LEU A O 1
ATOM 1674 N N . GLY A 1 205 ? -24.588 -3.381 20.593 1.00 92.88 205 GLY A N 1
ATOM 1675 C CA . GLY A 1 205 ? -25.553 -2.643 21.422 1.00 92.88 205 GLY A CA 1
ATOM 1676 C C . GLY A 1 205 ? -24.952 -1.683 22.460 1.00 92.88 205 GLY A C 1
ATOM 1677 O O . GLY A 1 205 ? -25.699 -1.086 23.237 1.00 92.88 205 GLY A O 1
ATOM 1678 N N . ILE A 1 206 ? -23.624 -1.526 22.473 1.00 93.44 206 ILE A N 1
ATOM 1679 C CA . ILE A 1 206 ? -22.872 -0.703 23.440 1.00 93.44 206 ILE A CA 1
ATOM 1680 C C . ILE A 1 206 ? -22.739 0.770 23.012 1.00 93.44 206 ILE A C 1
ATOM 1682 O O . ILE A 1 206 ? -22.410 1.621 23.829 1.00 93.44 206 ILE A O 1
ATOM 1686 N N . LEU A 1 207 ? -23.053 1.086 21.753 1.00 93.62 207 LEU A N 1
ATOM 1687 C CA . LEU A 1 207 ? -23.058 2.434 21.177 1.00 93.62 207 LEU A CA 1
ATOM 1688 C C . LEU A 1 207 ? -24.410 2.696 20.492 1.00 93.62 207 LEU A C 1
ATOM 1690 O O . LEU A 1 207 ? -24.994 1.766 19.929 1.00 93.62 207 LEU A O 1
ATOM 1694 N N . ARG A 1 208 ? -24.930 3.935 20.505 1.00 91.75 208 ARG A N 1
ATOM 1695 C CA . ARG A 1 208 ? -26.108 4.285 19.684 1.00 91.75 208 ARG A CA 1
ATOM 1696 C C . ARG A 1 208 ? -25.680 4.621 18.252 1.00 91.75 208 ARG A C 1
ATOM 1698 O O . ARG A 1 208 ? -24.580 5.109 18.013 1.00 91.75 208 ARG A O 1
ATOM 1705 N N . GLN A 1 209 ? -26.593 4.446 17.297 1.00 92.81 209 GLN A N 1
ATOM 1706 C CA . GLN A 1 209 ? -26.366 4.800 15.888 1.00 92.81 209 GLN A CA 1
ATOM 1707 C C . GLN A 1 209 ? -26.104 6.307 15.670 1.00 92.81 209 GLN A C 1
ATOM 1709 O O . GLN A 1 209 ? -25.411 6.675 14.727 1.00 92.81 209 GLN A O 1
ATOM 1714 N N . GLN A 1 210 ? -26.631 7.171 16.543 1.00 92.00 210 GLN A N 1
ATOM 1715 C CA . GLN A 1 210 ? -26.393 8.622 16.523 1.00 92.00 210 GLN A CA 1
ATOM 1716 C C . GLN A 1 210 ? -24.964 8.969 16.992 1.00 92.00 210 GLN A C 1
ATOM 1718 O O . GLN A 1 210 ? -24.278 9.788 16.378 1.00 92.00 210 GLN A O 1
ATOM 1723 N N . ASP A 1 211 ? -24.483 8.278 18.026 1.00 91.44 211 ASP A N 1
ATOM 1724 C CA . ASP A 1 211 ? -23.243 8.591 18.749 1.00 91.44 211 ASP A CA 1
ATOM 1725 C C . ASP A 1 211 ? -21.971 8.124 18.008 1.00 91.44 211 ASP A C 1
ATOM 1727 O O . ASP A 1 211 ? -20.858 8.448 18.420 1.00 91.44 211 ASP A O 1
ATOM 1731 N N . GLN A 1 212 ? -22.100 7.378 16.898 1.00 92.81 212 GLN A N 1
ATOM 1732 C CA . GLN A 1 212 ? -20.968 6.825 16.132 1.00 92.81 212 GLN A CA 1
ATOM 1733 C C . GLN A 1 212 ? -19.894 7.867 15.786 1.00 92.81 212 GLN A C 1
ATOM 1735 O O . GLN A 1 212 ? -18.698 7.583 15.867 1.00 92.81 212 GLN A O 1
ATOM 1740 N N . HIS A 1 213 ? -20.309 9.085 15.438 1.00 90.88 213 HIS A N 1
ATOM 1741 C CA . HIS A 1 213 ? -19.409 10.164 15.037 1.00 90.88 213 HIS A CA 1
ATOM 1742 C C . HIS A 1 213 ? -18.444 10.617 16.155 1.00 90.88 213 HIS A C 1
ATOM 1744 O O . HIS A 1 213 ? -17.365 11.132 15.856 1.00 90.88 213 HIS A O 1
ATOM 1750 N N . LEU A 1 214 ? -18.793 10.381 17.426 1.00 92.81 214 LEU A N 1
ATOM 1751 C CA . LEU A 1 214 ? -17.982 10.731 18.596 1.00 92.81 214 LEU A CA 1
ATOM 1752 C C . LEU A 1 214 ? -16.807 9.769 18.823 1.00 92.81 214 LEU A C 1
ATOM 1754 O O . LEU A 1 214 ? -15.823 10.148 19.454 1.00 92.81 214 LEU A O 1
ATOM 1758 N N . VAL A 1 215 ? -16.861 8.546 18.282 1.00 93.81 215 VAL A N 1
ATOM 1759 C CA . VAL A 1 215 ? -15.731 7.607 18.352 1.00 93.81 215 VAL A CA 1
ATOM 1760 C C . VAL A 1 215 ? -14.621 8.121 17.433 1.00 93.81 215 VAL A C 1
ATOM 1762 O O . VAL A 1 215 ? -14.791 8.162 16.209 1.00 93.81 215 VAL A O 1
ATOM 1765 N N . ARG A 1 216 ? -13.493 8.533 18.029 1.00 93.25 216 ARG A N 1
ATOM 1766 C CA . ARG A 1 216 ? -12.348 9.164 17.338 1.00 93.25 216 ARG A CA 1
ATOM 1767 C C . ARG A 1 216 ? -11.116 8.265 17.196 1.00 93.25 216 ARG A C 1
ATOM 1769 O O . ARG A 1 216 ? -10.289 8.529 16.330 1.00 93.25 216 ARG A O 1
ATOM 1776 N N . CYS A 1 217 ? -10.992 7.196 17.986 1.00 93.75 217 CYS A N 1
ATOM 1777 C CA . CYS A 1 217 ? -9.886 6.243 17.865 1.00 93.75 217 CYS A CA 1
ATOM 1778 C C . CYS A 1 217 ? -10.309 4.783 18.127 1.00 93.75 217 CYS A C 1
ATOM 1780 O O . CYS A 1 217 ? -11.444 4.488 18.509 1.00 93.75 217 CYS A O 1
ATOM 1782 N N . VAL A 1 218 ? -9.362 3.857 17.942 1.00 94.56 218 VAL A N 1
ATOM 1783 C CA . VAL A 1 218 ? -9.571 2.400 18.047 1.00 94.56 218 VAL A CA 1
ATOM 1784 C C . VAL A 1 218 ? -9.274 1.787 19.428 1.00 94.56 218 VAL A C 1
ATOM 1786 O O . VAL A 1 218 ? -9.175 0.569 19.527 1.00 94.56 218 VAL A O 1
ATOM 1789 N N . HIS A 1 219 ? -9.052 2.587 20.481 1.00 93.81 219 HIS A N 1
ATOM 1790 C CA . HIS A 1 219 ? -8.586 2.047 21.773 1.00 93.81 219 HIS A CA 1
ATOM 1791 C C . HIS A 1 219 ? -9.072 2.749 23.050 1.00 93.81 219 HIS A C 1
ATOM 1793 O O . HIS A 1 219 ? -9.144 2.092 24.079 1.00 93.81 219 HIS A O 1
ATOM 1799 N N . GLU A 1 220 ? -9.415 4.037 23.011 1.00 94.62 220 GLU A N 1
ATOM 1800 C CA . GLU A 1 220 ? -10.043 4.759 24.136 1.00 94.62 220 GLU A CA 1
ATOM 1801 C C . GLU A 1 220 ? -11.470 4.231 24.411 1.00 94.62 220 GLU A C 1
ATOM 1803 O O . GLU A 1 220 ? -12.023 3.528 23.555 1.00 94.62 220 GLU A O 1
ATOM 1808 N N . PRO A 1 221 ? -12.101 4.557 25.555 1.00 92.69 221 PRO A N 1
ATOM 1809 C CA . PRO A 1 221 ? -13.511 4.256 25.801 1.00 92.69 221 PRO A CA 1
ATOM 1810 C C . PRO A 1 221 ? -14.455 4.703 24.674 1.00 92.69 221 PRO A C 1
ATOM 1812 O O . PRO A 1 221 ? -14.180 5.649 23.934 1.00 92.69 221 PRO A O 1
ATOM 1815 N N . LEU A 1 222 ? -15.596 4.023 24.560 1.00 91.31 222 LEU A N 1
ATOM 1816 C CA . LEU A 1 222 ? -16.740 4.535 23.805 1.00 91.31 222 LEU A CA 1
ATOM 1817 C C . LEU A 1 222 ? -17.452 5.616 24.644 1.00 91.31 222 LEU A C 1
ATOM 1819 O O . LEU A 1 222 ? -17.455 5.491 25.869 1.00 91.31 222 LEU A O 1
ATOM 1823 N N . PRO A 1 223 ? -18.060 6.646 24.021 1.00 85.19 223 PRO A N 1
ATOM 1824 C CA . PRO A 1 223 ? -18.764 7.708 24.743 1.00 85.19 223 PRO A CA 1
ATOM 1825 C C . PRO A 1 223 ? -19.905 7.133 25.590 1.00 85.19 223 PRO A C 1
ATOM 1827 O O . PRO A 1 223 ? -20.742 6.369 25.100 1.00 85.19 223 PRO A O 1
ATOM 1830 N N . THR A 1 224 ? -19.946 7.499 26.867 1.00 77.25 224 THR A N 1
ATOM 1831 C CA . THR A 1 224 ? -20.873 6.923 27.841 1.00 77.25 224 THR A CA 1
ATOM 1832 C C . THR A 1 224 ? -22.197 7.681 27.829 1.00 77.25 224 THR A C 1
ATOM 1834 O O . THR A 1 224 ? -22.238 8.911 27.813 1.00 77.25 224 THR A O 1
ATOM 1837 N N . ARG A 1 225 ? -23.323 6.968 27.954 1.00 65.94 225 ARG A N 1
ATOM 1838 C CA . ARG A 1 225 ? -24.664 7.591 28.017 1.00 65.94 225 ARG A CA 1
ATOM 1839 C C . ARG A 1 225 ? -24.821 8.614 29.153 1.00 65.94 225 ARG A C 1
ATOM 1841 O O . ARG A 1 225 ? -25.659 9.501 29.046 1.00 65.94 225 ARG A O 1
ATOM 1848 N N . SER A 1 226 ? -24.030 8.484 30.223 1.00 59.84 226 SER A N 1
ATOM 1849 C CA . SER A 1 226 ? -24.018 9.417 31.359 1.00 59.84 226 SER A CA 1
ATOM 1850 C C . SER A 1 226 ? -23.284 10.733 31.078 1.00 59.84 226 SER A C 1
ATOM 1852 O O . SER A 1 226 ? -23.457 11.676 31.842 1.00 59.84 226 SER A O 1
ATOM 1854 N N . GLU A 1 227 ? -22.460 10.795 30.031 1.00 58.69 227 GLU A N 1
ATOM 1855 C CA . GLU A 1 227 ? -21.748 12.009 29.616 1.00 58.69 227 GLU A CA 1
ATOM 1856 C C . GLU A 1 227 ? -22.648 12.819 28.670 1.00 58.69 227 GLU A C 1
ATOM 1858 O O . GLU A 1 227 ? -22.918 13.992 28.912 1.00 58.69 227 GLU A O 1
ATOM 1863 N N . LEU A 1 228 ? -23.231 12.145 27.670 1.00 58.41 228 LEU A N 1
ATOM 1864 C CA . LEU A 1 228 ? -24.138 12.744 26.680 1.00 58.41 228 LEU A CA 1
ATOM 1865 C C . LEU A 1 228 ? -25.381 13.390 27.321 1.00 58.41 228 LEU A C 1
ATOM 1867 O O . LEU A 1 228 ? -25.782 14.486 26.938 1.00 58.41 228 LEU A O 1
ATOM 1871 N N . ALA A 1 229 ? -25.948 12.754 28.353 1.00 55.94 229 ALA A N 1
ATOM 1872 C CA . ALA A 1 229 ? -27.103 13.279 29.086 1.00 55.94 229 ALA A CA 1
ATOM 1873 C C . ALA A 1 229 ? -26.822 14.590 29.858 1.00 55.94 229 ALA A C 1
ATOM 1875 O O . ALA A 1 229 ? -27.766 15.266 30.264 1.00 55.94 229 ALA A O 1
ATOM 1876 N N . CYS A 1 230 ? -25.553 14.958 30.072 1.00 46.72 230 CYS A N 1
ATOM 1877 C CA . CYS A 1 230 ? -25.170 16.229 30.695 1.00 46.72 230 CYS A CA 1
ATOM 1878 C C . CYS A 1 230 ? -25.017 17.365 29.667 1.00 46.72 230 CYS A C 1
ATOM 1880 O O . CYS A 1 230 ? -25.269 18.527 29.996 1.00 46.72 230 CYS A O 1
ATOM 1882 N N . GLU A 1 231 ? -24.638 17.052 28.424 1.00 52.03 231 GLU A N 1
ATOM 1883 C CA . GLU A 1 231 ? -24.534 18.053 27.354 1.00 52.03 231 GLU A CA 1
ATOM 1884 C C . GLU A 1 231 ? -25.916 18.456 26.813 1.00 52.03 231 GLU A C 1
ATOM 1886 O O . GLU A 1 231 ? -26.171 19.650 26.650 1.00 52.03 231 GLU A O 1
ATOM 1891 N N . GLU A 1 232 ? -26.844 17.503 26.633 1.00 49.16 232 GLU A N 1
ATOM 1892 C CA . GLU A 1 232 ? -28.207 17.774 26.129 1.00 49.16 232 GLU A CA 1
ATOM 1893 C C . GLU A 1 232 ? -28.978 18.800 26.992 1.00 49.16 232 GLU A C 1
ATOM 1895 O O . GLU A 1 232 ? -29.706 19.634 26.461 1.00 49.16 232 GLU A O 1
ATOM 1900 N N . VAL A 1 233 ? -28.767 18.813 28.314 1.00 44.12 233 VAL A N 1
ATOM 1901 C CA . VAL A 1 233 ? -29.439 19.740 29.254 1.00 44.12 233 VAL A CA 1
ATOM 1902 C C . VAL A 1 233 ? -28.877 21.172 29.190 1.00 44.12 233 VAL A C 1
ATOM 1904 O O . VAL A 1 233 ? -29.522 22.118 29.639 1.00 44.12 233 VAL A O 1
ATOM 1907 N N . SER A 1 234 ? -27.690 21.373 28.614 1.00 44.72 234 SER A N 1
ATOM 1908 C CA . SER A 1 234 ? -26.933 22.629 28.736 1.00 44.72 234 SER A CA 1
ATOM 1909 C C . SER A 1 234 ? -27.287 23.709 27.696 1.00 44.72 234 SER A C 1
ATOM 1911 O O . SER A 1 234 ? -26.576 24.709 27.604 1.00 44.72 234 SER A O 1
ATOM 1913 N N . THR A 1 235 ? -28.355 23.542 26.898 1.00 43.56 235 THR A N 1
ATOM 1914 C CA . THR A 1 235 ? -28.680 24.459 25.776 1.00 43.56 235 THR A CA 1
ATOM 1915 C C . THR A 1 235 ? -30.103 25.042 25.741 1.00 43.56 235 THR A C 1
ATOM 1917 O O . THR A 1 235 ? -30.342 25.955 24.953 1.00 43.56 235 THR A O 1
ATOM 1920 N N . GLU A 1 236 ? -31.034 24.627 26.614 1.00 40.38 236 GLU A N 1
ATOM 1921 C CA . GLU A 1 236 ? -32.448 25.070 26.550 1.00 40.38 236 GLU A CA 1
ATOM 1922 C C . GLU A 1 236 ? -32.836 26.248 27.478 1.00 40.38 236 GLU A C 1
ATOM 1924 O O . GLU A 1 236 ? -33.997 26.651 27.506 1.00 40.38 236 GLU A O 1
ATOM 1929 N N . THR A 1 237 ? -31.898 26.872 28.205 1.00 43.44 237 THR A N 1
ATOM 1930 C CA . THR A 1 237 ? -32.195 28.023 29.096 1.00 43.44 237 THR A CA 1
ATOM 1931 C C . THR A 1 237 ? -31.384 29.280 28.762 1.00 43.44 237 THR A C 1
ATOM 1933 O O . THR A 1 237 ? -30.587 29.746 29.576 1.00 43.44 237 THR A O 1
ATOM 1936 N N . ALA A 1 238 ? -31.578 29.837 27.559 1.00 45.28 238 ALA A N 1
ATOM 1937 C CA . ALA A 1 238 ? -30.894 31.066 27.123 1.00 45.28 238 ALA A CA 1
ATOM 1938 C C . ALA A 1 238 ? -31.723 32.025 26.231 1.00 45.28 238 ALA A C 1
ATOM 1940 O O . ALA A 1 238 ? -31.150 32.939 25.640 1.00 45.28 238 ALA A O 1
ATOM 1941 N N . GLN A 1 239 ? -33.050 31.857 26.122 1.00 43.19 239 GLN A N 1
ATOM 1942 C CA . GLN A 1 239 ? -33.928 32.804 25.408 1.00 43.19 239 GLN A CA 1
ATOM 1943 C C . GLN A 1 239 ? -35.295 32.980 26.093 1.00 43.19 239 GLN A C 1
ATOM 1945 O O . GLN A 1 239 ? -36.259 32.317 25.723 1.00 43.19 239 GLN A O 1
ATOM 1950 N N . SER A 1 240 ? -35.394 33.911 27.050 1.00 39.78 240 SER A N 1
ATOM 1951 C CA . SER A 1 240 ? -36.632 34.674 27.282 1.00 39.78 240 SER A CA 1
ATOM 1952 C C . SER A 1 240 ? -36.405 35.906 28.164 1.00 39.78 240 SER A C 1
ATOM 1954 O O . SER A 1 240 ? -35.772 35.808 29.211 1.00 39.78 240 SER A O 1
ATOM 1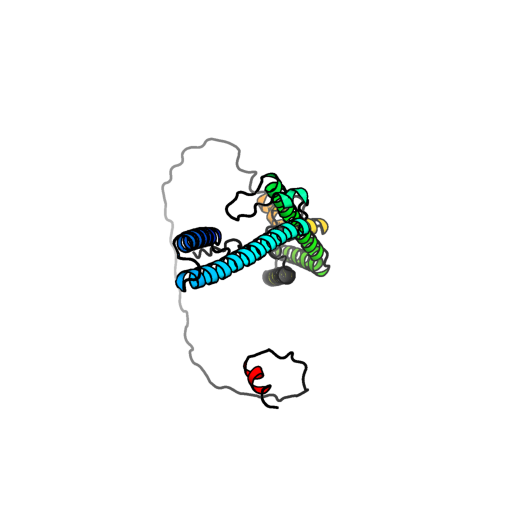956 N N . ASP A 1 241 ? -37.090 36.981 27.773 1.00 36.91 241 ASP A N 1
ATOM 1957 C CA . ASP A 1 241 ? -37.479 38.163 28.556 1.00 36.91 241 ASP A CA 1
ATOM 1958 C C . ASP A 1 241 ? -36.410 39.222 28.900 1.00 36.91 241 ASP A C 1
ATOM 1960 O O . ASP A 1 241 ? -35.201 39.002 28.817 1.00 36.91 241 ASP A O 1
ATOM 1964 N N . ASP A 1 242 ? -36.912 40.424 29.181 1.00 39.62 242 ASP A N 1
ATOM 1965 C CA . ASP A 1 242 ? -36.314 41.679 28.721 1.00 39.62 242 ASP A CA 1
ATOM 1966 C C . ASP A 1 242 ? -35.884 42.650 29.845 1.00 39.62 242 ASP A C 1
ATOM 1968 O O . ASP A 1 242 ? -36.072 42.416 31.039 1.00 39.62 242 ASP A O 1
ATOM 1972 N N . GLU A 1 243 ? -35.303 43.778 29.427 1.00 44.12 243 GLU A N 1
ATOM 1973 C CA . GLU A 1 243 ? -35.199 45.053 30.159 1.00 44.12 243 GLU A CA 1
ATOM 1974 C C . GLU A 1 243 ? -34.989 45.045 31.697 1.00 44.12 243 GLU A C 1
ATOM 1976 O O . GLU A 1 243 ? -35.931 45.148 32.494 1.00 44.12 243 GLU A O 1
ATOM 1981 N N . ARG A 1 244 ? -33.728 45.226 32.128 1.00 46.94 244 ARG A N 1
ATOM 1982 C CA . ARG A 1 244 ? -33.430 46.136 33.259 1.00 46.94 244 ARG A CA 1
ATOM 1983 C C . ARG A 1 244 ? -32.010 46.702 33.249 1.00 46.94 244 ARG A C 1
ATOM 1985 O O . ARG A 1 244 ? -31.055 46.077 33.701 1.00 46.94 244 ARG A O 1
ATOM 1992 N N . MET A 1 245 ? -31.887 47.942 32.775 1.00 50.66 245 MET A N 1
ATOM 1993 C CA . MET A 1 245 ? -30.708 48.774 33.037 1.00 50.66 245 MET A CA 1
ATOM 1994 C C . MET A 1 245 ? -30.696 49.283 34.491 1.00 50.66 245 MET A C 1
ATOM 1996 O O . MET A 1 245 ? -31.740 49.377 35.130 1.00 50.66 245 MET A O 1
ATOM 2000 N N . PHE A 1 246 ? -29.510 49.701 34.949 1.00 41.47 246 PHE A N 1
ATOM 2001 C CA . PHE A 1 246 ? -29.224 50.385 36.221 1.00 41.47 246 PHE A CA 1
ATOM 2002 C C . PHE A 1 246 ? -29.418 49.584 37.524 1.00 41.47 246 PHE A C 1
ATOM 2004 O O . PHE A 1 246 ? -30.492 49.582 38.113 1.00 41.47 246 PHE A O 1
ATOM 2011 N N . LEU A 1 247 ? -28.302 49.114 38.095 1.00 41.44 247 LEU A N 1
ATOM 2012 C CA . LEU A 1 247 ? -27.9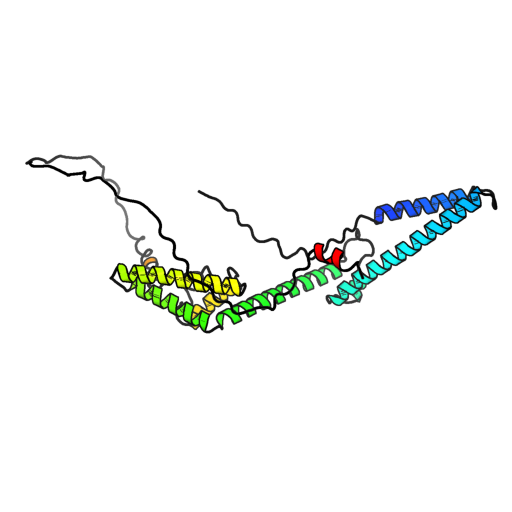53 49.422 39.491 1.00 41.44 247 LEU A CA 1
ATOM 2013 C C . LEU A 1 247 ? -26.435 49.640 39.624 1.00 41.44 247 LEU A C 1
ATOM 2015 O O . LEU A 1 247 ? -25.639 49.006 38.934 1.00 41.44 247 LEU A O 1
ATO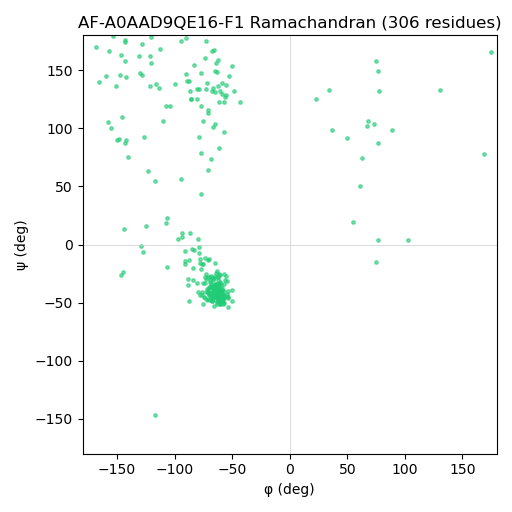M 2019 N N . THR A 1 248 ? -26.047 50.574 40.493 1.00 41.00 248 THR A N 1
ATOM 2020 C CA . THR A 1 248 ? -24.673 51.095 40.626 1.00 41.00 248 THR A CA 1
ATOM 2021 C C . THR A 1 248 ? -23.933 50.433 41.800 1.00 41.00 248 THR A C 1
ATOM 2023 O O . THR A 1 248 ? -24.525 50.318 42.873 1.00 41.00 248 THR A O 1
ATOM 2026 N N . PRO A 1 249 ? -22.647 50.049 41.669 1.00 49.28 249 PRO A N 1
ATOM 2027 C CA . PRO A 1 249 ? -21.881 49.461 42.771 1.00 49.28 249 PRO A CA 1
ATOM 2028 C C . PRO A 1 249 ? -21.228 50.526 43.674 1.00 49.28 249 PRO A C 1
ATOM 2030 O O . PRO A 1 249 ? -20.439 51.338 43.197 1.00 49.28 249 PRO A O 1
ATOM 2033 N N . LEU A 1 250 ? -21.495 50.481 44.986 1.00 39.56 250 LEU A N 1
ATOM 2034 C CA . LEU A 1 250 ? -20.755 51.193 46.046 1.00 39.56 250 LEU A CA 1
ATOM 2035 C C . LEU A 1 250 ? -20.723 50.349 47.354 1.00 39.56 250 LEU A C 1
ATOM 2037 O O . LEU A 1 250 ? -21.446 49.353 47.430 1.00 39.56 250 LEU A O 1
ATOM 2041 N N . PRO A 1 251 ? -19.827 50.639 48.327 1.00 42.09 251 PRO A N 1
ATOM 2042 C CA . PRO A 1 251 ? -19.149 49.567 49.070 1.00 42.09 251 PRO A CA 1
ATOM 2043 C C . PRO A 1 251 ? -19.496 49.418 50.566 1.00 42.09 251 PRO A C 1
ATOM 2045 O O . PRO A 1 251 ? -20.058 50.311 51.185 1.00 42.09 251 PRO A O 1
ATOM 2048 N N . ALA A 1 252 ? -19.039 48.280 51.109 1.00 41.16 252 ALA A N 1
ATOM 2049 C CA . ALA A 1 252 ? -18.531 47.994 52.464 1.00 41.16 252 ALA A CA 1
ATOM 2050 C C . ALA A 1 252 ? -19.106 48.713 53.708 1.00 41.16 252 ALA A C 1
ATOM 2052 O O . ALA A 1 252 ? -19.090 49.935 53.838 1.00 41.16 252 ALA A O 1
ATOM 2053 N N . THR A 1 253 ? -19.409 47.924 54.746 1.00 34.56 253 THR A N 1
ATOM 2054 C CA . THR A 1 253 ? -19.382 48.382 56.148 1.00 34.56 253 THR A CA 1
ATOM 2055 C C . THR A 1 253 ? -18.978 47.223 57.071 1.00 34.56 253 THR A C 1
ATOM 2057 O O . THR A 1 253 ? -19.279 46.066 56.783 1.00 34.56 253 THR A O 1
ATOM 2060 N N . GLU A 1 254 ? -18.251 47.524 58.145 1.00 40.66 254 GLU A N 1
ATOM 2061 C CA . GLU A 1 254 ? -17.635 46.557 59.066 1.00 40.66 254 GLU A CA 1
ATOM 2062 C C . GLU A 1 254 ? -18.566 46.182 60.234 1.00 40.66 254 GLU A C 1
ATOM 2064 O O . GLU A 1 254 ? -19.250 47.057 60.760 1.00 40.66 254 GLU A O 1
ATOM 2069 N N . VAL A 1 255 ? -18.511 44.932 60.729 1.00 34.81 255 VAL A N 1
ATOM 2070 C CA . VAL A 1 255 ? -18.884 44.599 62.125 1.00 34.81 255 VAL A CA 1
ATOM 2071 C C . VAL A 1 255 ? -18.006 43.465 62.683 1.00 34.81 255 VAL A C 1
ATOM 2073 O O . VAL A 1 255 ? -18.150 42.307 62.304 1.00 34.81 255 VAL A O 1
ATOM 2076 N N . VAL A 1 256 ? -17.123 43.815 63.622 1.00 41.28 256 VAL A N 1
ATOM 2077 C CA . VAL A 1 256 ? -16.266 42.971 64.493 1.00 41.28 256 VAL A CA 1
ATOM 2078 C C . VAL A 1 256 ? -16.090 43.836 65.771 1.00 41.28 256 VAL A C 1
ATOM 2080 O O . VAL A 1 256 ? -15.912 45.041 65.573 1.00 41.28 256 VAL A O 1
ATOM 2083 N N . PRO A 1 257 ? -16.179 43.358 67.046 1.00 54.53 257 PRO A N 1
ATOM 2084 C CA . PRO A 1 257 ? -15.344 42.261 67.567 1.00 54.53 257 PRO A CA 1
ATOM 2085 C C . PRO A 1 257 ? -15.886 41.394 68.740 1.00 54.53 257 PRO A C 1
ATOM 2087 O O . PRO A 1 257 ? -16.936 41.670 69.311 1.00 54.53 257 PRO A O 1
ATOM 2090 N N . ALA A 1 258 ? -15.049 40.409 69.123 1.00 33.94 258 ALA A N 1
ATOM 2091 C CA . ALA A 1 258 ? -14.845 39.742 70.435 1.00 33.94 258 ALA A CA 1
ATOM 2092 C C . ALA A 1 258 ? -14.868 38.196 70.322 1.00 33.94 258 ALA A C 1
ATOM 2094 O O . ALA A 1 258 ? -15.770 37.649 69.700 1.00 33.94 258 ALA A O 1
ATOM 2095 N N . SER A 1 259 ? -13.935 37.427 70.902 1.00 37.59 259 SER A N 1
ATOM 2096 C CA . SER A 1 259 ? -12.636 37.762 71.528 1.00 37.59 259 SER A CA 1
ATOM 2097 C C . SER A 1 259 ? -11.722 36.518 71.597 1.00 37.59 259 SER A C 1
ATOM 2099 O O . SER A 1 259 ? -12.212 35.417 71.824 1.00 37.59 259 SER A O 1
ATOM 2101 N N . VAL A 1 260 ? -10.407 36.712 71.432 1.00 42.31 260 VAL A N 1
ATOM 2102 C CA . VAL A 1 260 ? -9.298 35.744 71.684 1.00 42.31 260 VAL A CA 1
ATOM 2103 C C . VAL A 1 260 ? -9.060 35.522 73.199 1.00 42.31 260 VAL A C 1
ATOM 2105 O O . VAL A 1 260 ? -9.688 36.257 73.969 1.00 42.31 260 VAL A O 1
ATOM 2108 N N . PRO A 1 261 ? -8.166 34.614 73.681 1.00 51.72 261 PRO A N 1
ATOM 2109 C CA . PRO A 1 261 ? -7.187 33.719 73.007 1.00 51.72 261 PRO A CA 1
ATOM 2110 C C . PRO A 1 261 ? -7.495 32.208 73.254 1.00 51.72 261 PRO A C 1
ATOM 2112 O O . PRO A 1 261 ? -8.681 31.898 73.294 1.00 51.72 261 PRO A O 1
ATOM 2115 N N . ASP A 1 262 ? -6.627 31.177 73.375 1.00 36.12 262 ASP A N 1
ATOM 2116 C CA . ASP A 1 262 ? -5.158 30.857 73.413 1.00 36.12 262 ASP A CA 1
ATOM 2117 C C . ASP A 1 262 ? -5.037 29.348 72.989 1.00 36.12 262 ASP A C 1
ATOM 2119 O O . ASP A 1 262 ? -6.039 28.637 73.075 1.00 36.12 262 ASP A O 1
ATOM 2123 N N . ASP A 1 263 ? -3.911 28.696 72.642 1.00 34.78 263 ASP A N 1
ATOM 2124 C CA . ASP A 1 263 ? -2.633 29.055 71.986 1.00 34.78 263 ASP A CA 1
ATOM 2125 C C . ASP A 1 263 ? -1.843 27.749 71.621 1.00 34.78 263 ASP A C 1
ATOM 2127 O O . ASP A 1 263 ? -2.166 26.664 72.103 1.00 34.78 263 ASP A O 1
ATOM 2131 N N . CYS A 1 264 ? -0.766 27.883 70.833 1.00 37.34 264 CYS A N 1
ATOM 2132 C CA . CYS A 1 264 ? 0.471 27.078 70.807 1.00 37.34 264 CYS A CA 1
ATOM 2133 C C . CYS A 1 264 ? 0.592 25.668 70.158 1.00 37.34 264 CYS A C 1
ATOM 2135 O O . CYS A 1 264 ? -0.056 24.689 70.513 1.00 37.34 264 CYS A O 1
ATOM 2137 N N . ALA A 1 265 ? 1.682 25.581 69.375 1.00 36.28 265 ALA A N 1
ATOM 2138 C CA . ALA A 1 265 ? 2.702 24.516 69.345 1.00 36.28 265 ALA A CA 1
ATOM 2139 C C . ALA A 1 265 ? 2.549 23.269 68.438 1.00 36.28 265 ALA A C 1
ATOM 2141 O O . ALA A 1 265 ? 2.038 22.217 68.816 1.00 36.28 265 ALA A O 1
ATOM 2142 N N . ILE A 1 266 ? 3.236 23.346 67.291 1.00 44.47 266 ILE A N 1
ATOM 2143 C CA . ILE A 1 266 ? 3.896 22.208 66.624 1.00 44.47 266 ILE A CA 1
ATOM 2144 C C . ILE A 1 266 ? 5.142 21.801 67.438 1.00 44.47 266 ILE A C 1
ATOM 2146 O O . ILE A 1 266 ? 5.919 22.685 67.803 1.00 44.47 266 ILE A O 1
ATOM 2150 N N . PRO A 1 267 ? 5.420 20.497 67.617 1.00 47.59 267 PRO A N 1
ATOM 2151 C CA . PRO A 1 267 ? 6.779 19.995 67.833 1.00 47.59 267 PRO A CA 1
ATOM 2152 C C . PRO A 1 267 ? 7.326 19.327 66.558 1.00 47.59 267 PRO A C 1
ATOM 2154 O O . PRO A 1 267 ? 6.778 18.331 66.087 1.00 47.59 267 PRO A O 1
ATOM 2157 N N . ASP A 1 268 ? 8.422 19.865 66.019 1.00 39.19 268 ASP A N 1
ATOM 2158 C CA . ASP A 1 268 ? 9.311 19.155 65.084 1.00 39.19 268 ASP A CA 1
ATOM 2159 C C . ASP A 1 268 ? 10.422 18.431 65.886 1.00 39.19 268 ASP A C 1
ATOM 2161 O O . ASP A 1 268 ? 10.513 18.556 67.106 1.00 39.19 268 ASP A O 1
ATOM 2165 N N . GLU A 1 269 ? 11.280 17.698 65.182 1.00 37.62 269 GLU A N 1
ATOM 2166 C CA . GLU A 1 269 ? 12.415 16.904 65.654 1.00 37.62 269 GLU A CA 1
ATOM 2167 C C . GLU A 1 269 ? 12.094 15.646 66.484 1.00 37.62 269 GLU A C 1
ATOM 2169 O O . GLU A 1 269 ? 11.978 15.657 67.705 1.00 37.62 269 GLU A O 1
ATOM 2174 N N . LEU A 1 270 ? 12.276 14.492 65.830 1.00 40.19 270 LEU A N 1
ATOM 2175 C CA . LEU A 1 270 ? 13.324 13.582 66.307 1.00 40.19 270 LEU A CA 1
ATOM 2176 C C . LEU A 1 270 ? 14.055 12.891 65.145 1.00 40.19 270 LEU A C 1
ATOM 2178 O O . LEU A 1 270 ? 13.711 11.807 64.677 1.00 40.19 270 LEU A O 1
ATOM 2182 N N . ARG A 1 271 ? 15.122 13.540 64.670 1.00 34.91 271 ARG A N 1
ATOM 2183 C CA . ARG A 1 271 ? 16.087 12.950 63.732 1.00 34.91 271 ARG A CA 1
ATOM 2184 C C . ARG A 1 271 ? 16.967 11.922 64.460 1.00 34.91 271 ARG A C 1
ATOM 2186 O O . ARG A 1 271 ? 17.594 12.294 65.447 1.00 34.91 271 ARG A O 1
ATOM 2193 N N . ARG A 1 272 ? 17.184 10.726 63.883 1.00 41.88 272 ARG A N 1
ATOM 2194 C CA . ARG A 1 272 ? 18.509 10.250 63.383 1.00 41.88 272 ARG A CA 1
ATOM 2195 C C . ARG A 1 272 ? 18.504 8.779 62.886 1.00 41.88 272 ARG A C 1
ATOM 2197 O O . ARG A 1 272 ? 17.529 8.075 63.123 1.00 41.88 272 ARG A O 1
ATOM 2204 N N . PRO A 1 273 ? 19.545 8.325 62.139 1.00 54.53 273 PRO A N 1
ATOM 2205 C CA . PRO A 1 273 ? 19.439 7.144 61.273 1.00 54.53 273 PRO A CA 1
ATOM 2206 C C . PRO A 1 273 ? 20.397 5.972 61.580 1.00 54.53 273 PRO A C 1
ATOM 2208 O O . PRO A 1 273 ? 21.536 6.163 62.004 1.00 54.53 273 PRO A O 1
ATOM 2211 N N . HIS A 1 274 ? 19.987 4.769 61.163 1.00 37.22 274 HIS A N 1
ATOM 2212 C CA . HIS A 1 274 ? 20.834 3.589 60.919 1.00 37.22 274 HIS A CA 1
ATOM 2213 C C . HIS A 1 274 ? 20.284 2.816 59.689 1.00 37.22 274 HIS A C 1
ATOM 2215 O O . HIS A 1 274 ? 19.116 2.963 59.354 1.00 37.22 274 HIS A O 1
ATOM 2221 N N . GLY A 1 275 ? 21.036 1.981 58.957 1.00 33.28 275 GLY A N 1
ATOM 2222 C CA . GLY A 1 275 ? 22.466 1.693 59.100 1.00 33.28 275 GLY A CA 1
ATOM 2223 C C . GLY A 1 275 ? 22.994 0.490 58.291 1.00 33.28 275 GLY A C 1
ATOM 2224 O O . GLY A 1 275 ? 23.376 -0.514 58.875 1.00 33.28 275 GLY A O 1
ATOM 2225 N N . THR A 1 276 ? 23.203 0.664 56.978 1.00 35.31 276 THR A N 1
ATOM 2226 C CA . THR A 1 276 ? 24.172 -0.087 56.129 1.00 35.31 276 THR A CA 1
ATOM 2227 C C . THR A 1 276 ? 23.890 -1.534 55.634 1.00 35.31 276 THR A C 1
ATOM 2229 O O . THR A 1 276 ? 23.340 -2.374 56.327 1.00 35.31 276 THR A O 1
ATOM 2232 N N . LYS A 1 277 ? 24.461 -1.818 54.441 1.00 37.56 277 LYS A N 1
ATOM 2233 C CA . LYS A 1 277 ? 25.009 -3.104 53.917 1.00 37.56 277 LYS A CA 1
ATOM 2234 C C . LYS A 1 277 ? 24.082 -4.269 53.486 1.00 37.56 277 LYS A C 1
ATOM 2236 O O . LYS A 1 277 ? 23.716 -5.139 54.260 1.00 37.56 277 LYS A O 1
ATOM 2241 N N . LYS A 1 278 ? 23.960 -4.384 52.153 1.00 42.75 278 LYS A N 1
ATOM 2242 C CA . LYS A 1 278 ? 24.253 -5.568 51.297 1.00 42.75 278 LYS A CA 1
ATOM 2243 C C . LYS A 1 278 ? 24.244 -6.973 51.947 1.00 42.75 278 LYS A C 1
ATOM 2245 O O . LYS A 1 278 ? 25.146 -7.297 52.714 1.00 42.75 278 LYS A O 1
ATOM 2250 N N . SER A 1 279 ? 23.442 -7.882 51.381 1.00 38.16 279 SER A N 1
ATOM 2251 C CA . SER A 1 279 ? 23.774 -9.318 51.284 1.00 38.16 279 SER A CA 1
ATOM 2252 C C . SER A 1 279 ? 23.557 -9.839 49.850 1.00 38.16 279 SER A C 1
ATOM 2254 O O . SER A 1 279 ? 22.943 -9.155 49.032 1.00 38.16 279 SER A O 1
ATOM 2256 N N . ARG A 1 280 ? 24.142 -10.997 49.504 1.00 39.34 280 ARG A N 1
ATOM 2257 C CA . ARG A 1 280 ? 24.264 -11.506 48.119 1.00 39.34 280 ARG A CA 1
ATOM 2258 C C . ARG A 1 280 ? 24.227 -13.042 48.047 1.00 39.34 280 ARG A C 1
ATOM 2260 O O . ARG A 1 280 ? 25.275 -13.690 48.028 1.00 39.34 280 ARG A O 1
ATOM 2267 N N . SER A 1 281 ? 23.036 -13.609 47.891 1.00 38.41 281 SER A N 1
ATOM 2268 C CA . SER A 1 281 ? 22.782 -15.006 47.495 1.00 38.41 281 SER A CA 1
ATOM 2269 C C . SER A 1 281 ? 22.207 -15.002 46.068 1.00 38.41 281 SER A C 1
ATOM 2271 O O . SER A 1 281 ? 21.129 -14.478 45.839 1.00 38.41 281 SER A O 1
ATOM 2273 N N . LYS A 1 282 ? 22.923 -15.384 45.001 1.00 34.34 282 LYS A N 1
ATOM 2274 C CA . LYS A 1 282 ? 23.503 -16.707 44.684 1.00 34.34 282 LYS A CA 1
ATOM 2275 C C . LYS A 1 282 ? 22.492 -17.853 44.824 1.00 34.34 282 LYS A C 1
ATOM 2277 O O . LYS A 1 282 ? 22.440 -18.499 45.862 1.00 34.34 282 LYS A O 1
ATOM 2282 N N . ILE A 1 283 ? 21.815 -18.168 43.721 1.00 37.22 283 ILE A N 1
ATOM 2283 C CA . ILE A 1 283 ? 21.233 -19.490 43.449 1.00 37.22 283 ILE A CA 1
ATOM 2284 C C . ILE A 1 283 ? 21.942 -20.072 42.210 1.00 37.22 283 ILE A C 1
ATOM 2286 O O . ILE A 1 283 ? 22.250 -19.348 41.264 1.00 37.22 283 ILE A O 1
ATOM 2290 N N . ARG A 1 284 ? 22.269 -21.372 42.251 1.00 33.22 284 ARG A N 1
ATOM 2291 C CA . ARG A 1 284 ? 22.785 -22.183 41.124 1.00 33.22 284 ARG A CA 1
ATOM 2292 C C . ARG A 1 284 ? 21.576 -22.735 40.345 1.00 33.22 284 ARG A C 1
ATOM 2294 O O . ARG A 1 284 ? 20.611 -23.136 40.974 1.00 33.22 284 ARG A O 1
ATOM 2301 N N . ARG A 1 285 ? 21.512 -22.641 39.012 1.00 33.12 285 ARG A N 1
ATOM 2302 C CA . ARG A 1 285 ? 22.263 -23.389 37.971 1.00 33.12 285 ARG A CA 1
ATOM 2303 C C . ARG A 1 285 ? 21.757 -24.828 37.740 1.00 33.12 285 ARG A C 1
ATOM 2305 O O . ARG A 1 285 ? 22.368 -25.779 38.213 1.00 33.12 285 ARG A O 1
ATOM 2312 N N . SER A 1 286 ? 20.768 -24.941 36.861 1.00 34.47 286 SER A N 1
ATOM 2313 C CA . SER A 1 286 ? 20.648 -25.948 35.790 1.00 34.47 286 SER A CA 1
ATOM 2314 C C . SER A 1 286 ? 20.552 -25.137 34.477 1.00 34.47 286 SER A C 1
ATOM 2316 O O . SER A 1 286 ? 19.972 -24.056 34.493 1.00 34.47 286 SER A O 1
ATOM 2318 N N . GLN A 1 287 ? 21.202 -25.421 33.342 1.00 33.25 287 GLN A N 1
ATOM 2319 C CA . GLN A 1 287 ? 21.713 -26.659 32.732 1.00 33.25 287 GLN A CA 1
ATOM 2320 C C . GLN A 1 287 ? 20.633 -27.688 32.379 1.00 33.25 287 GLN A C 1
ATOM 2322 O O . GLN A 1 287 ? 20.523 -28.735 33.002 1.00 33.25 287 GLN A O 1
ATOM 2327 N N . THR A 1 288 ? 19.915 -27.378 31.301 1.00 36.06 288 THR A N 1
ATOM 2328 C CA . THR A 1 288 ? 19.645 -28.307 30.193 1.00 36.06 288 THR A CA 1
ATOM 2329 C C . THR A 1 288 ? 20.195 -27.688 28.901 1.00 36.06 288 THR A C 1
ATOM 2331 O O . THR A 1 288 ? 20.561 -26.507 28.881 1.00 36.06 288 THR A O 1
ATOM 2334 N N . GLU A 1 289 ? 20.374 -28.497 27.860 1.00 33.31 289 GLU A N 1
ATOM 2335 C CA . GLU A 1 289 ? 21.243 -28.163 26.726 1.00 33.31 289 GLU A CA 1
ATOM 2336 C C . GLU A 1 289 ? 20.514 -27.522 25.529 1.00 33.31 289 GLU A C 1
ATOM 2338 O O . GLU A 1 289 ? 19.299 -27.343 25.499 1.00 33.31 289 GLU A O 1
ATOM 2343 N N . THR A 1 290 ? 21.310 -27.116 24.543 1.00 43.75 290 THR A N 1
ATOM 2344 C CA . THR A 1 290 ? 20.915 -26.479 23.272 1.00 43.75 290 THR A CA 1
ATOM 2345 C C . THR A 1 290 ? 21.596 -27.281 22.132 1.00 43.75 290 THR A C 1
ATOM 2347 O O . THR A 1 290 ? 22.440 -28.109 22.479 1.00 43.75 290 THR A O 1
ATOM 2350 N N . PRO A 1 291 ? 21.348 -27.071 20.814 1.00 46.56 291 PRO A N 1
ATOM 2351 C CA . PRO A 1 291 ? 20.705 -25.901 20.210 1.00 46.56 291 PRO A CA 1
ATOM 2352 C C . PRO A 1 291 ? 19.777 -26.148 19.003 1.00 46.56 291 PRO A C 1
ATOM 2354 O O . PRO A 1 291 ? 19.762 -27.200 18.377 1.00 46.56 291 PRO A O 1
ATOM 2357 N N . ASN A 1 292 ? 19.122 -25.069 18.563 1.00 35.50 292 ASN A N 1
ATOM 2358 C CA . ASN A 1 292 ? 19.034 -24.783 17.129 1.00 35.50 292 ASN A CA 1
ATOM 2359 C C . ASN A 1 292 ? 18.951 -23.263 16.892 1.00 35.50 292 ASN A C 1
ATOM 2361 O O . ASN A 1 292 ? 17.879 -22.661 16.916 1.00 35.50 292 ASN A O 1
ATOM 2365 N N . LYS A 1 293 ? 20.111 -22.612 16.732 1.00 44.88 293 LYS A N 1
ATOM 2366 C CA . LYS A 1 293 ? 20.216 -21.178 16.413 1.00 44.88 293 LYS A CA 1
ATOM 2367 C C . LYS A 1 293 ? 20.672 -21.029 14.966 1.00 44.88 293 LYS A C 1
ATOM 2369 O O . LYS A 1 293 ? 21.778 -21.448 14.641 1.00 44.88 293 LYS A O 1
ATOM 2374 N N . ARG A 1 294 ? 19.850 -20.395 14.122 1.00 50.47 294 ARG A N 1
ATOM 2375 C CA . ARG A 1 294 ? 20.250 -20.003 12.759 1.00 50.47 294 ARG A CA 1
ATOM 2376 C C . ARG A 1 294 ? 21.514 -19.140 12.829 1.00 50.47 294 ARG A C 1
ATOM 2378 O O . ARG A 1 294 ? 21.556 -18.164 13.581 1.00 50.47 294 ARG A O 1
ATOM 2385 N N . SER A 1 295 ? 22.532 -19.501 12.054 1.00 54.59 295 SER A N 1
ATOM 2386 C CA . SER A 1 295 ? 23.779 -18.746 11.943 1.00 54.59 295 SER A CA 1
ATOM 2387 C C . SER A 1 295 ? 23.524 -17.373 11.321 1.00 54.59 295 SER A C 1
ATOM 2389 O O . SER A 1 295 ? 22.882 -17.266 10.278 1.00 54.59 295 SER A O 1
ATOM 2391 N N . LYS A 1 296 ? 24.053 -16.315 11.943 1.00 55.97 296 LYS A N 1
ATOM 2392 C CA . LYS A 1 296 ? 24.134 -14.992 11.314 1.00 55.97 296 LYS A CA 1
ATOM 2393 C C . LYS A 1 296 ? 25.346 -14.981 10.385 1.00 55.97 296 LYS A C 1
ATOM 2395 O O . LYS A 1 296 ? 26.450 -15.264 10.843 1.00 55.97 296 LYS A O 1
ATOM 2400 N N . ASN A 1 297 ? 25.150 -14.644 9.114 1.00 54.47 297 ASN A N 1
ATOM 2401 C CA . ASN A 1 297 ? 26.256 -14.496 8.171 1.00 54.47 297 ASN A CA 1
ATOM 2402 C C . ASN A 1 297 ? 27.055 -13.232 8.515 1.00 54.47 297 ASN A C 1
ATOM 2404 O O . ASN A 1 297 ? 26.532 -12.124 8.430 1.00 54.47 297 ASN A O 1
ATOM 2408 N N . THR A 1 298 ? 28.319 -13.400 8.897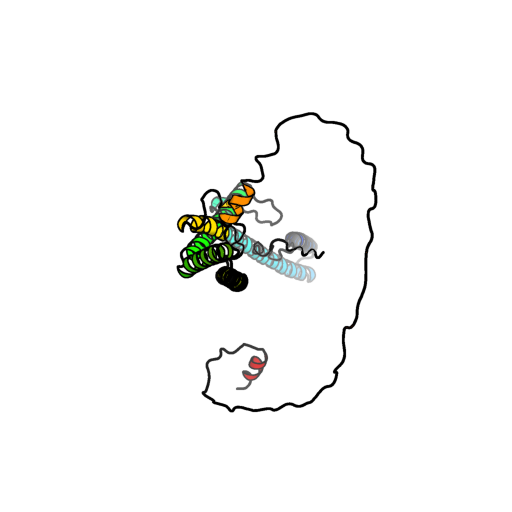 1.00 68.19 298 THR A N 1
ATOM 2409 C CA . THR A 1 298 ? 29.282 -12.309 9.088 1.00 68.19 298 THR A CA 1
ATOM 2410 C C . THR A 1 298 ? 30.575 -12.622 8.335 1.00 68.19 298 THR A C 1
ATOM 2412 O O . THR A 1 298 ? 30.965 -13.781 8.185 1.00 68.19 298 THR A O 1
ATOM 2415 N N . ILE A 1 299 ? 31.243 -11.571 7.848 1.00 60.81 299 ILE A N 1
ATOM 2416 C CA . ILE A 1 299 ? 32.389 -11.644 6.920 1.00 60.81 299 ILE A CA 1
ATOM 2417 C C . ILE A 1 299 ? 33.555 -12.523 7.421 1.00 60.81 299 ILE A C 1
ATOM 2419 O O . ILE A 1 299 ? 34.262 -13.124 6.615 1.00 60.81 299 ILE A O 1
ATOM 2423 N N . LEU A 1 300 ? 33.719 -12.677 8.740 1.00 56.91 300 LEU A N 1
ATOM 2424 C CA . LEU A 1 300 ? 34.782 -13.487 9.355 1.00 56.91 300 LEU A CA 1
ATOM 2425 C C . LEU A 1 300 ? 34.731 -14.982 8.978 1.00 56.91 300 LEU A C 1
ATOM 2427 O O . LEU A 1 300 ? 35.773 -15.643 8.969 1.00 56.91 300 LEU A O 1
ATOM 2431 N N . ASN A 1 301 ? 33.557 -15.509 8.612 1.00 56.75 301 ASN A N 1
ATOM 2432 C CA . ASN A 1 301 ? 33.418 -16.905 8.180 1.00 56.75 301 ASN A CA 1
ATOM 2433 C C . ASN A 1 301 ? 33.998 -17.156 6.775 1.00 56.75 301 ASN A C 1
ATOM 2435 O O . ASN A 1 301 ? 34.408 -18.278 6.477 1.00 56.75 301 ASN A O 1
ATOM 2439 N N . TYR A 1 302 ? 34.072 -16.129 5.919 1.00 60.09 302 TYR A N 1
ATOM 2440 C CA . TYR A 1 302 ? 34.513 -16.279 4.526 1.00 60.09 302 TYR A CA 1
ATOM 2441 C C . TYR A 1 302 ? 35.991 -16.696 4.437 1.00 60.09 302 TYR A C 1
ATOM 2443 O O . TYR A 1 302 ? 36.358 -17.589 3.677 1.00 60.09 302 TYR A O 1
ATOM 2451 N N . PHE A 1 303 ? 36.833 -16.125 5.304 1.00 59.09 303 PHE A N 1
ATOM 2452 C CA . PHE A 1 303 ? 38.275 -16.391 5.348 1.00 59.09 303 PHE A CA 1
ATOM 2453 C C . PHE A 1 303 ? 38.658 -17.757 5.941 1.00 59.09 303 PHE A C 1
ATOM 2455 O O . PHE A 1 303 ? 39.804 -18.176 5.795 1.00 59.09 303 PHE A O 1
ATOM 2462 N N . HIS A 1 304 ? 37.722 -18.476 6.570 1.00 56.41 304 HIS A N 1
ATOM 2463 C CA . HIS A 1 304 ? 37.970 -19.818 7.113 1.00 56.41 304 HIS A CA 1
ATOM 2464 C C . HIS A 1 304 ? 37.667 -20.954 6.119 1.00 56.41 304 HIS A C 1
ATOM 2466 O O . HIS A 1 304 ? 38.121 -22.072 6.337 1.00 56.41 304 HIS A O 1
ATOM 2472 N N . SER A 1 305 ? 36.967 -20.684 5.008 1.00 52.28 305 SER A N 1
ATOM 2473 C CA . SER A 1 305 ? 36.650 -21.697 3.977 1.00 52.28 305 SER A CA 1
ATOM 2474 C C . SER A 1 305 ? 37.664 -21.757 2.821 1.00 52.28 305 SER A C 1
ATOM 2476 O O . SER A 1 305 ? 37.443 -22.460 1.844 1.00 52.28 305 SER A O 1
ATOM 2478 N N . GLN A 1 306 ? 38.773 -21.014 2.911 1.00 54.97 306 GLN A N 1
ATOM 2479 C CA . GLN A 1 306 ? 39.816 -20.903 1.874 1.00 54.97 306 GLN A CA 1
ATOM 2480 C C . GLN A 1 306 ? 41.112 -21.660 2.246 1.00 54.97 306 GLN A C 1
ATOM 2482 O O . GLN A 1 306 ? 42.194 -21.323 1.768 1.00 54.97 306 GLN A O 1
ATOM 2487 N N . LYS A 1 307 ? 41.025 -22.661 3.136 1.00 51.28 307 LYS A N 1
ATOM 2488 C CA . LYS A 1 307 ? 42.139 -23.552 3.512 1.00 51.28 307 LYS A CA 1
ATOM 2489 C C . LYS A 1 307 ? 41.683 -25.006 3.683 1.00 51.28 307 LYS A C 1
ATOM 2491 O O . LYS A 1 307 ? 41.587 -25.504 4.803 1.00 51.28 307 LYS A O 1
ATOM 2496 N N . SER A 1 308 ? 41.441 -25.662 2.552 1.00 41.12 308 SER A N 1
ATOM 2497 C CA . SER A 1 308 ? 41.502 -27.117 2.363 1.00 41.12 308 SER A CA 1
ATOM 2498 C C . SER A 1 308 ? 41.882 -27.421 0.914 1.00 41.12 308 SER A C 1
ATOM 2500 O O . SER A 1 308 ? 41.874 -26.463 0.111 1.00 41.12 308 SER A O 1
#

Radius of gyration: 40.5 Å; Cα contacts (8 Å, |Δi|>4): 144; chains: 1; bounding box: 86×80×123 Å

Solvent-accessible surface area (backbone atoms only — not comparable to full-atom values): 19789 Å² total; per-residue (Å²): 144,80,89,78,87,80,70,84,84,89,82,79,78,82,76,65,73,78,66,85,77,67,71,56,71,71,52,54,54,51,55,52,50,50,52,52,50,46,54,52,56,40,75,77,32,64,82,89,35,71,70,27,52,51,46,50,53,52,48,55,50,52,54,46,56,55,48,54,46,56,52,48,52,52,52,50,45,50,50,55,33,52,53,40,39,76,72,68,43,55,63,80,47,34,70,58,59,62,84,58,85,90,54,82,79,48,67,70,49,49,53,52,51,54,52,52,50,51,51,53,51,50,55,48,52,52,51,47,40,52,51,26,48,55,56,70,65,34,64,68,53,56,50,51,56,47,52,42,50,53,39,54,54,49,32,73,71,46,86,52,68,69,64,24,54,56,32,53,58,46,43,55,51,43,27,50,51,38,42,53,49,27,50,75,70,72,42,56,94,36,70,48,32,36,50,47,46,41,52,47,34,37,78,70,68,76,38,55,84,83,56,38,81,74,63,84,63,73,30,69,84,74,87,50,74,80,57,56,64,57,58,70,69,74,71,83,88,81,85,84,88,79,90,82,82,89,86,84,94,81,82,88,84,89,90,84,92,87,82,86,90,90,82,88,83,87,84,82,86,88,85,85,89,86,84,86,82,87,88,87,83,88,81,87,88,78,87,81,89,83,86,89,75,86,81,80,91,57,77,77,60,62,74,67,73,77,76,127

Organism: Acropora cervicornis (NCBI:txid6130)